Protein AF-A0A6L6XGB1-F1 (afdb_monomer_lite)

Structure (mmCIF, N/CA/C/O backbone):
data_AF-A0A6L6XGB1-F1
#
_entry.id   AF-A0A6L6XGB1-F1
#
loop_
_atom_site.group_PDB
_atom_site.id
_atom_site.type_symbol
_atom_site.label_atom_id
_atom_site.label_alt_id
_atom_site.label_comp_id
_atom_site.label_asym_id
_atom_site.label_entity_id
_atom_site.label_seq_id
_atom_site.pdbx_PDB_ins_code
_atom_site.Cartn_x
_atom_site.Cartn_y
_atom_site.Cartn_z
_atom_site.occupancy
_atom_site.B_iso_or_equiv
_atom_site.auth_seq_id
_atom_site.auth_comp_id
_atom_site.auth_asym_id
_atom_site.auth_atom_id
_atom_site.pdbx_PDB_model_num
ATOM 1 N N . MET A 1 1 ? 19.800 24.074 13.410 1.00 48.47 1 MET A N 1
ATOM 2 C CA . MET A 1 1 ? 19.199 23.221 12.354 1.00 48.47 1 MET A CA 1
ATOM 3 C C . MET A 1 1 ? 19.522 21.728 12.523 1.00 48.47 1 MET A C 1
ATOM 5 O O . MET A 1 1 ? 18.591 20.941 12.617 1.00 48.47 1 MET A O 1
ATOM 9 N N . TYR A 1 2 ? 20.796 21.329 12.664 1.00 47.84 2 TYR A N 1
ATOM 10 C CA . TYR A 1 2 ? 21.212 19.918 12.836 1.00 47.84 2 TYR A CA 1
ATOM 11 C C . TYR A 1 2 ? 20.627 19.215 14.084 1.00 47.84 2 TYR A C 1
ATOM 13 O O . TYR A 1 2 ? 20.115 18.103 13.981 1.00 47.84 2 TYR A O 1
ATOM 21 N N . LYS A 1 3 ? 20.609 19.881 15.252 1.00 41.59 3 LYS A N 1
ATOM 22 C CA . LYS A 1 3 ? 19.998 19.335 16.485 1.00 41.59 3 LYS A CA 1
ATOM 23 C C . LYS A 1 3 ? 18.493 19.043 16.336 1.00 41.59 3 LYS A C 1
ATOM 25 O O . LYS A 1 3 ? 18.050 17.975 16.731 1.00 41.59 3 LYS A O 1
ATOM 30 N N . MET A 1 4 ? 17.737 19.931 15.681 1.00 44.53 4 MET A N 1
ATOM 31 C CA . MET A 1 4 ? 16.287 19.758 15.480 1.00 44.53 4 MET A CA 1
ATOM 32 C C . MET A 1 4 ? 15.942 18.618 14.508 1.00 44.53 4 MET A C 1
ATOM 34 O O . MET A 1 4 ? 14.934 17.937 14.680 1.00 44.53 4 MET A O 1
ATOM 38 N N . LEU A 1 5 ? 16.777 18.389 13.487 1.00 52.12 5 LEU A N 1
ATOM 39 C CA . LEU A 1 5 ? 16.622 17.261 12.559 1.00 52.12 5 LEU A CA 1
ATOM 40 C C . LEU A 1 5 ? 16.889 15.920 13.253 1.00 52.12 5 LEU A C 1
ATOM 42 O O . LEU A 1 5 ? 16.154 14.960 13.026 1.00 52.12 5 LEU A O 1
ATOM 46 N N . LYS A 1 6 ? 17.887 15.870 14.144 1.00 53.06 6 LYS A N 1
ATOM 47 C CA . LYS A 1 6 ? 18.247 14.667 14.911 1.00 53.06 6 LYS A CA 1
ATOM 48 C C . LYS A 1 6 ? 17.143 14.217 15.876 1.00 53.06 6 LYS A C 1
ATOM 50 O O . LYS A 1 6 ? 16.996 13.024 16.108 1.00 53.06 6 LYS A O 1
ATOM 55 N N . GLU A 1 7 ? 16.358 15.152 16.408 1.00 59.81 7 GLU A N 1
ATOM 56 C CA . GLU A 1 7 ? 15.223 14.845 17.292 1.00 59.81 7 GLU A CA 1
ATOM 57 C C . GLU A 1 7 ? 13.979 14.359 16.532 1.00 59.81 7 GLU A C 1
ATOM 59 O O . GLU A 1 7 ? 13.182 13.598 17.079 1.00 59.81 7 GLU A O 1
ATOM 64 N N . ARG A 1 8 ? 13.808 14.759 15.263 1.00 69.06 8 ARG A N 1
ATOM 65 C CA . ARG A 1 8 ? 12.643 14.375 14.443 1.00 69.06 8 ARG A CA 1
ATOM 66 C C . ARG A 1 8 ? 12.870 13.155 13.550 1.00 69.06 8 ARG A C 1
ATOM 68 O O . ARG A 1 8 ? 11.887 12.516 13.173 1.00 69.06 8 ARG A O 1
ATOM 75 N N . ILE A 1 9 ? 14.117 12.850 13.188 1.00 77.25 9 ILE A N 1
ATOM 76 C CA . ILE A 1 9 ? 14.467 11.768 12.258 1.00 77.25 9 ILE A CA 1
ATOM 77 C C . ILE A 1 9 ? 15.155 10.636 13.012 1.00 77.25 9 ILE A C 1
ATOM 79 O O . ILE A 1 9 ? 16.209 10.814 13.622 1.00 77.25 9 ILE A O 1
ATOM 83 N N . ASN A 1 10 ? 14.596 9.432 12.906 1.00 85.88 10 ASN A N 1
ATOM 84 C CA . ASN A 1 10 ? 15.234 8.247 13.454 1.00 85.88 10 ASN A CA 1
ATOM 85 C C . ASN A 1 10 ? 16.335 7.761 12.498 1.00 85.88 10 ASN A C 1
ATOM 87 O O . ASN A 1 10 ? 16.045 7.193 11.441 1.00 85.88 10 ASN A O 1
ATOM 91 N N . ILE A 1 11 ? 17.596 7.970 12.893 1.00 87.06 11 ILE A N 1
ATOM 92 C CA . ILE A 1 11 ? 18.791 7.631 12.101 1.00 87.06 11 ILE A CA 1
ATOM 93 C C . ILE A 1 11 ? 18.857 6.133 11.779 1.00 87.06 11 ILE A C 1
ATOM 95 O O . ILE A 1 11 ? 19.194 5.770 10.658 1.00 87.06 11 ILE A O 1
ATOM 99 N N . LYS A 1 12 ? 18.485 5.248 12.715 1.00 89.38 12 LYS A N 1
ATOM 100 C CA . LYS A 1 12 ? 18.521 3.795 12.467 1.00 89.38 12 LYS A CA 1
ATOM 101 C C . LYS A 1 12 ? 17.587 3.408 11.320 1.00 89.38 12 LYS A C 1
ATOM 103 O O . LYS A 1 12 ? 17.942 2.603 10.467 1.00 89.38 12 LYS A O 1
ATOM 108 N N . ILE A 1 13 ? 16.407 4.021 11.282 1.00 90.81 13 ILE A N 1
ATOM 109 C CA . ILE A 1 13 ? 15.392 3.763 10.255 1.00 90.81 13 ILE A CA 1
ATOM 110 C C . ILE A 1 13 ? 15.748 4.440 8.938 1.00 90.81 13 ILE A C 1
ATOM 112 O O . ILE A 1 13 ? 15.475 3.880 7.881 1.00 90.81 13 ILE A O 1
ATOM 116 N N . LEU A 1 14 ? 16.398 5.603 8.989 1.00 91.19 14 LEU A N 1
ATOM 117 C CA . LEU A 1 14 ? 16.983 6.221 7.805 1.00 91.19 14 LEU A CA 1
ATOM 118 C C . LEU A 1 14 ? 17.988 5.261 7.151 1.00 91.19 14 LEU A C 1
ATOM 120 O O . LEU A 1 14 ? 17.832 4.947 5.975 1.00 91.19 14 LEU A O 1
ATOM 124 N N . CYS A 1 15 ? 18.944 4.730 7.921 1.00 91.12 15 CYS A N 1
ATOM 125 C CA . CYS A 1 15 ? 19.915 3.759 7.417 1.00 91.12 15 CYS A CA 1
ATOM 126 C C . CYS A 1 15 ? 19.230 2.509 6.854 1.00 91.12 15 CYS A C 1
ATOM 128 O O . CYS A 1 15 ? 19.563 2.084 5.754 1.00 91.12 15 CYS A O 1
ATOM 130 N N . LEU A 1 16 ? 18.237 1.954 7.558 1.00 92.12 16 LEU A N 1
ATOM 131 C CA . LEU A 1 16 ? 17.491 0.785 7.082 1.00 92.12 16 LEU A CA 1
ATOM 132 C C . LEU A 1 16 ? 16.761 1.058 5.757 1.00 92.12 16 LEU A C 1
ATOM 134 O O . LEU A 1 16 ? 16.798 0.229 4.855 1.00 92.12 16 LEU A O 1
ATOM 138 N N . SER A 1 17 ? 16.135 2.229 5.623 1.00 91.31 17 SER A N 1
ATOM 139 C CA . SER A 1 17 ? 15.420 2.627 4.402 1.00 91.31 17 SER A CA 1
ATOM 140 C C . SER A 1 17 ? 16.385 2.818 3.228 1.00 91.31 17 SER A C 1
ATOM 142 O O . SER A 1 17 ? 16.075 2.423 2.108 1.00 91.31 17 SER A O 1
ATOM 144 N N . ILE A 1 18 ? 17.580 3.362 3.487 1.00 90.69 18 ILE A N 1
ATOM 145 C CA . ILE A 1 18 ? 18.648 3.477 2.485 1.00 90.69 18 ILE A CA 1
ATOM 146 C C . ILE A 1 18 ? 19.144 2.091 2.072 1.00 90.69 18 ILE A C 1
ATOM 148 O O . ILE A 1 18 ? 19.277 1.840 0.882 1.00 90.69 18 ILE A O 1
ATOM 152 N N . VAL A 1 19 ? 19.372 1.175 3.017 1.00 92.00 19 VAL A N 1
ATOM 153 C CA . VAL A 1 19 ? 19.765 -0.211 2.705 1.00 92.00 19 VAL A CA 1
ATOM 154 C C . VAL A 1 19 ? 18.701 -0.899 1.854 1.00 92.00 19 VAL A C 1
ATOM 156 O O . VAL A 1 19 ? 19.038 -1.502 0.840 1.00 92.00 19 VAL A O 1
ATOM 159 N N . PHE A 1 20 ? 17.421 -0.749 2.199 1.00 90.81 20 PHE A N 1
ATOM 160 C CA . PHE A 1 20 ? 16.322 -1.274 1.389 1.00 90.81 20 PHE A CA 1
ATOM 161 C C . PHE A 1 20 ? 16.322 -0.682 -0.029 1.00 90.81 20 PHE A C 1
ATOM 163 O O . PHE A 1 20 ? 16.200 -1.410 -1.014 1.00 90.81 20 PHE A O 1
ATOM 170 N N . ALA A 1 21 ? 16.555 0.627 -0.160 1.00 90.69 21 ALA A N 1
ATOM 171 C CA . ALA A 1 21 ? 16.702 1.257 -1.465 1.00 90.69 21 ALA A CA 1
ATOM 172 C C . ALA A 1 21 ? 17.938 0.755 -2.230 1.00 90.69 21 ALA A C 1
ATOM 174 O O . ALA A 1 21 ? 17.863 0.557 -3.439 1.00 90.69 21 ALA A O 1
ATOM 175 N N . MET A 1 22 ? 19.059 0.495 -1.553 1.00 89.81 22 MET A N 1
ATOM 176 C CA . MET A 1 22 ? 20.256 -0.076 -2.176 1.00 89.81 22 MET A CA 1
ATOM 177 C C . MET A 1 22 ? 20.001 -1.484 -2.712 1.00 89.81 22 MET A C 1
ATOM 179 O O . MET A 1 22 ? 20.402 -1.773 -3.833 1.00 89.81 22 MET A O 1
ATOM 183 N N . ILE A 1 23 ? 19.274 -2.327 -1.970 1.00 90.56 23 ILE A N 1
ATOM 184 C CA . ILE A 1 23 ? 18.880 -3.667 -2.436 1.00 90.56 23 ILE A CA 1
ATOM 185 C C . ILE A 1 23 ? 18.120 -3.570 -3.761 1.00 90.56 23 ILE A C 1
ATOM 187 O O . ILE A 1 23 ? 18.421 -4.314 -4.694 1.00 90.56 23 ILE A O 1
ATOM 191 N N . SER A 1 24 ? 17.217 -2.592 -3.886 1.00 90.25 24 SER A N 1
ATOM 192 C CA . SER A 1 24 ? 16.465 -2.425 -5.129 1.00 90.25 24 SER A CA 1
ATOM 193 C C . SER A 1 24 ? 17.348 -2.126 -6.349 1.00 90.25 24 SER A C 1
ATOM 195 O O . SER A 1 24 ? 16.979 -2.476 -7.456 1.00 90.25 24 SER A O 1
ATOM 197 N N . PHE A 1 25 ? 18.546 -1.538 -6.207 1.00 88.06 25 PHE A N 1
ATOM 198 C CA . PHE A 1 25 ? 19.456 -1.380 -7.360 1.00 88.06 25 PHE A CA 1
ATOM 199 C C . PHE A 1 25 ? 19.893 -2.717 -7.966 1.00 88.06 25 PHE A C 1
ATOM 201 O O . PHE A 1 25 ? 20.150 -2.782 -9.166 1.00 88.06 25 PHE A O 1
ATOM 208 N N . PHE A 1 26 ? 19.986 -3.768 -7.152 1.00 88.12 26 PHE A N 1
ATOM 209 C CA . PHE A 1 26 ? 20.366 -5.097 -7.620 1.00 88.12 26 PHE A CA 1
ATOM 210 C C . PHE A 1 26 ? 19.174 -5.838 -8.224 1.00 88.12 26 PHE A C 1
ATOM 212 O O . PHE A 1 26 ? 19.337 -6.555 -9.209 1.00 88.12 26 PHE A O 1
ATOM 219 N N . THR A 1 27 ? 17.977 -5.648 -7.664 1.00 90.69 27 THR A N 1
ATOM 220 C CA . THR A 1 27 ? 16.773 -6.350 -8.122 1.00 90.69 27 THR A CA 1
ATOM 221 C C . THR A 1 27 ? 16.079 -5.682 -9.302 1.00 90.69 27 THR A C 1
ATOM 223 O O . THR A 1 27 ? 15.327 -6.346 -10.003 1.00 90.69 27 THR A O 1
ATOM 226 N N . ASP A 1 28 ? 16.325 -4.398 -9.559 1.00 89.06 28 ASP A N 1
ATOM 227 C CA . ASP A 1 28 ? 15.674 -3.660 -10.647 1.00 89.06 28 ASP A CA 1
ATOM 228 C C . ASP A 1 28 ? 15.931 -4.283 -12.028 1.00 89.06 28 ASP A C 1
ATOM 230 O O . ASP A 1 28 ? 15.037 -4.297 -12.870 1.00 89.06 28 ASP A O 1
ATOM 234 N N . ASN A 1 29 ? 17.106 -4.884 -12.246 1.00 86.12 29 ASN A N 1
ATOM 235 C CA . ASN A 1 29 ? 17.425 -5.576 -13.502 1.00 86.12 29 ASN A CA 1
ATOM 236 C C . ASN A 1 29 ? 16.561 -6.827 -13.754 1.00 86.12 29 ASN A C 1
ATOM 238 O O . ASN A 1 29 ? 16.579 -7.352 -14.860 1.00 86.12 29 ASN A O 1
ATOM 242 N N . ILE A 1 30 ? 15.831 -7.322 -12.746 1.00 87.94 30 ILE A N 1
ATOM 243 C CA . ILE A 1 30 ? 14.920 -8.469 -12.887 1.00 87.94 30 ILE A CA 1
ATOM 244 C C . ILE A 1 30 ? 13.635 -8.054 -13.615 1.00 87.94 30 ILE A C 1
ATOM 246 O O . ILE A 1 30 ? 13.030 -8.870 -14.302 1.00 87.94 30 ILE A O 1
ATOM 250 N N . ILE A 1 31 ? 13.204 -6.800 -13.446 1.00 87.81 31 ILE A N 1
ATOM 251 C CA . ILE A 1 31 ? 11.913 -6.309 -13.948 1.00 87.81 31 ILE A CA 1
ATOM 252 C C . ILE A 1 31 ? 12.058 -5.272 -15.049 1.00 87.81 31 ILE A C 1
ATOM 254 O O . ILE A 1 31 ? 11.189 -5.187 -15.917 1.00 87.81 31 ILE A O 1
ATOM 258 N N . PHE A 1 32 ? 13.097 -4.442 -14.996 1.00 90.12 32 PHE A N 1
ATOM 259 C CA . PHE A 1 32 ? 13.202 -3.312 -15.897 1.00 90.12 32 PHE A CA 1
ATOM 260 C C . PHE A 1 32 ? 14.171 -3.576 -17.052 1.00 90.12 32 PHE A C 1
ATOM 262 O O . PHE A 1 32 ? 15.388 -3.470 -16.907 1.00 90.12 32 PHE A O 1
ATOM 269 N N . ASP A 1 33 ? 13.619 -3.810 -18.241 1.00 78.88 33 ASP A N 1
ATOM 270 C CA . ASP A 1 33 ? 14.390 -4.220 -19.424 1.00 78.88 33 ASP A CA 1
ATOM 271 C C . ASP A 1 33 ? 15.208 -3.081 -20.057 1.00 78.88 33 ASP A C 1
ATOM 273 O O . ASP A 1 33 ? 16.193 -3.310 -20.758 1.00 78.88 33 ASP A O 1
ATOM 277 N N . LYS A 1 34 ? 14.798 -1.821 -19.850 1.00 77.69 34 LYS A N 1
ATOM 278 C CA . LYS A 1 34 ? 15.340 -0.651 -20.577 1.00 77.69 34 LYS A CA 1
ATOM 279 C C . LYS A 1 34 ? 16.164 0.310 -19.720 1.00 77.69 34 LYS A C 1
ATOM 281 O O . LYS A 1 34 ? 16.388 1.449 -20.139 1.00 77.69 34 LYS A O 1
ATOM 286 N N . ILE A 1 35 ? 16.668 -0.140 -18.564 1.00 74.12 35 ILE A N 1
ATOM 287 C CA . ILE A 1 35 ? 17.474 0.693 -17.646 1.00 74.12 35 ILE A CA 1
ATOM 288 C C . ILE A 1 35 ? 18.640 1.371 -18.377 1.00 74.12 35 ILE A C 1
ATOM 290 O O . ILE A 1 35 ? 18.862 2.570 -18.215 1.00 74.12 35 ILE A O 1
ATOM 294 N N . GLN A 1 36 ? 19.383 0.616 -19.195 1.00 71.25 36 GLN A N 1
ATOM 295 C CA . GLN A 1 36 ? 20.590 1.125 -19.856 1.00 71.25 36 GLN A CA 1
ATOM 296 C C . GLN A 1 36 ? 20.278 2.222 -20.882 1.00 71.25 36 GLN A C 1
ATOM 298 O O . GLN A 1 36 ? 21.012 3.203 -20.974 1.00 71.25 36 GLN A O 1
ATOM 303 N N . ILE A 1 37 ? 19.162 2.088 -21.604 1.00 70.75 37 ILE A N 1
ATOM 304 C CA . ILE A 1 37 ? 18.734 3.039 -22.637 1.00 70.75 37 ILE A CA 1
ATOM 305 C C . ILE A 1 37 ? 18.197 4.324 -21.992 1.00 70.75 37 ILE A C 1
ATOM 307 O O . ILE A 1 37 ? 18.468 5.423 -22.468 1.00 70.75 37 ILE A O 1
ATOM 311 N N . GLN A 1 38 ? 17.461 4.207 -20.883 1.00 83.56 38 GLN A N 1
ATOM 312 C CA . GLN A 1 38 ? 16.802 5.333 -20.211 1.00 83.56 38 GLN A CA 1
ATOM 313 C C . GLN A 1 38 ? 17.487 5.740 -18.897 1.00 83.56 38 GLN A C 1
ATOM 315 O O . GLN A 1 38 ? 16.834 6.183 -17.949 1.00 83.56 38 GLN A O 1
ATOM 320 N N . ARG A 1 39 ? 18.819 5.627 -18.831 1.00 85.31 39 ARG A N 1
ATOM 321 C CA . ARG A 1 39 ? 19.599 5.765 -17.589 1.00 85.31 39 ARG A CA 1
ATOM 322 C C . ARG A 1 39 ? 19.289 7.031 -16.779 1.00 85.31 39 ARG A C 1
ATOM 324 O O . ARG A 1 39 ? 19.156 6.954 -15.562 1.00 85.31 39 ARG A O 1
ATOM 331 N N . GLN A 1 40 ? 19.148 8.189 -17.428 1.00 87.25 40 GLN A N 1
ATOM 332 C CA . GLN A 1 40 ? 18.855 9.452 -16.735 1.00 87.25 40 GLN A CA 1
ATOM 333 C C . GLN A 1 40 ? 17.461 9.459 -16.090 1.00 87.25 40 GLN A C 1
ATOM 335 O O . GLN A 1 40 ? 17.283 9.937 -14.965 1.00 87.25 40 GLN A O 1
ATOM 340 N N . HIS A 1 41 ? 16.470 8.912 -16.797 1.00 88.44 41 HIS A N 1
ATOM 341 C CA . HIS A 1 41 ? 15.104 8.809 -16.299 1.00 88.44 41 HIS A CA 1
ATOM 342 C C . HIS A 1 41 ? 15.030 7.833 -15.121 1.00 88.44 41 HIS A C 1
ATOM 344 O O . HIS A 1 41 ? 14.486 8.175 -14.070 1.00 88.44 41 HIS A O 1
ATOM 350 N N . TYR A 1 42 ? 15.691 6.679 -15.255 1.00 90.69 42 TYR A N 1
ATOM 351 C CA . TYR A 1 42 ? 15.852 5.707 -14.179 1.00 90.69 42 TYR A CA 1
ATOM 352 C C . TYR A 1 42 ? 16.444 6.336 -12.913 1.00 90.69 42 TYR A C 1
ATOM 354 O O . TYR A 1 42 ? 15.848 6.230 -11.845 1.00 90.69 42 TYR A O 1
ATOM 362 N N . LEU A 1 43 ? 17.578 7.039 -13.020 1.00 91.25 43 LEU A N 1
ATOM 363 C CA . LEU A 1 43 ? 18.237 7.659 -11.863 1.00 91.25 43 LEU A CA 1
ATOM 364 C C . LEU A 1 43 ? 17.348 8.700 -11.170 1.00 91.25 43 LEU A C 1
ATOM 366 O O . LEU A 1 43 ? 17.353 8.796 -9.943 1.00 91.25 43 LEU A O 1
ATOM 370 N N . THR 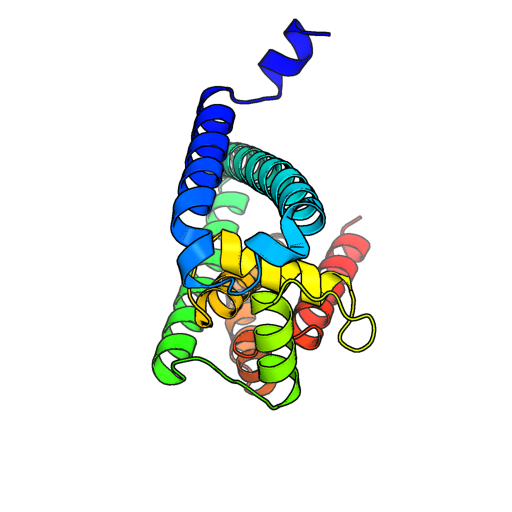A 1 44 ? 16.551 9.439 -11.944 1.00 92.06 44 THR A N 1
ATOM 371 C CA . THR A 1 44 ? 15.595 10.419 -11.410 1.00 92.06 44 THR A CA 1
ATOM 372 C C . THR A 1 44 ? 14.486 9.727 -10.616 1.00 92.06 44 THR A C 1
ATOM 374 O O . THR A 1 44 ? 14.231 10.083 -9.464 1.00 92.06 44 THR A O 1
ATOM 377 N N . LEU A 1 45 ? 13.857 8.699 -11.195 1.00 92.00 45 LEU A N 1
ATOM 378 C CA . LEU A 1 45 ? 12.835 7.898 -10.515 1.00 92.00 45 LEU A CA 1
ATOM 379 C C . LEU A 1 45 ? 13.404 7.200 -9.278 1.00 92.00 45 LEU A C 1
ATOM 381 O O . LEU A 1 45 ? 12.758 7.166 -8.233 1.00 92.00 45 LEU A O 1
ATOM 385 N N . LYS A 1 46 ? 14.645 6.723 -9.355 1.00 92.88 46 LYS A N 1
ATOM 386 C CA . LYS A 1 46 ? 15.336 6.080 -8.241 1.00 92.88 46 LYS A CA 1
ATOM 387 C C . LYS A 1 46 ? 15.584 7.041 -7.083 1.00 92.88 46 LYS A C 1
ATOM 389 O O . LYS A 1 46 ? 15.374 6.671 -5.931 1.00 92.88 46 LYS A O 1
ATOM 394 N N . LEU A 1 47 ? 15.984 8.280 -7.369 1.00 94.00 47 LEU A N 1
ATOM 395 C CA . LEU A 1 47 ? 16.143 9.311 -6.343 1.00 94.00 47 LEU A CA 1
ATOM 396 C C . LEU A 1 47 ? 14.810 9.593 -5.635 1.00 94.00 47 LEU A C 1
ATOM 398 O O . LEU A 1 47 ? 14.763 9.640 -4.406 1.00 94.00 47 LEU A O 1
ATOM 402 N N . ILE A 1 48 ? 13.723 9.719 -6.401 1.00 94.75 48 ILE A N 1
ATOM 403 C CA . ILE A 1 48 ? 12.373 9.906 -5.849 1.00 94.75 48 ILE A CA 1
ATOM 404 C C . ILE A 1 48 ? 11.977 8.702 -4.987 1.00 94.75 48 ILE A C 1
ATOM 406 O O . ILE A 1 48 ? 11.481 8.881 -3.876 1.00 94.75 48 ILE A O 1
ATOM 410 N N .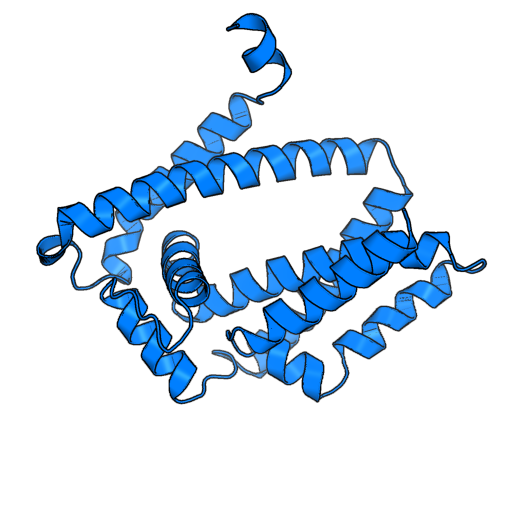 TYR A 1 49 ? 12.252 7.484 -5.453 1.00 94.69 49 TYR A N 1
ATOM 411 C CA . TYR A 1 49 ? 11.993 6.256 -4.710 1.00 94.69 49 TYR A CA 1
ATOM 412 C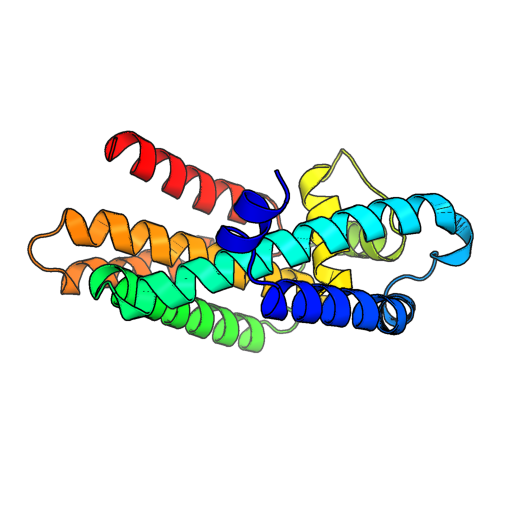 C . TYR A 1 49 ? 12.754 6.199 -3.375 1.00 94.69 49 TYR A C 1
ATOM 414 O O . TYR A 1 49 ? 12.164 5.862 -2.347 1.00 94.69 49 TYR A O 1
ATOM 422 N N . VAL A 1 50 ? 14.033 6.595 -3.347 1.00 94.88 50 VAL A N 1
ATOM 423 C CA . VAL A 1 50 ? 14.824 6.684 -2.104 1.00 94.88 50 VAL A CA 1
ATOM 424 C C . VAL A 1 50 ? 14.176 7.659 -1.117 1.00 94.88 50 VAL A C 1
ATOM 426 O O . VAL A 1 50 ? 14.031 7.343 0.064 1.00 94.88 50 VAL A O 1
ATOM 429 N N . ILE A 1 51 ? 13.748 8.833 -1.587 1.00 94.88 51 ILE A N 1
ATOM 430 C CA . ILE A 1 51 ? 13.054 9.814 -0.740 1.00 94.88 51 ILE A CA 1
ATOM 431 C C . ILE A 1 51 ? 11.749 9.212 -0.203 1.00 94.88 51 ILE A C 1
ATOM 433 O O . ILE A 1 51 ? 11.480 9.286 0.998 1.00 94.88 51 ILE A O 1
ATOM 437 N N . LEU A 1 52 ? 10.972 8.562 -1.071 1.00 94.94 52 LEU A N 1
ATOM 438 C CA . LEU A 1 52 ? 9.694 7.946 -0.730 1.00 94.94 52 LEU A CA 1
ATOM 439 C C . LEU A 1 52 ? 9.851 6.865 0.348 1.00 94.94 52 LEU A C 1
ATOM 441 O O . LEU A 1 52 ? 9.146 6.912 1.358 1.00 94.94 52 LEU A O 1
ATOM 445 N N . ILE A 1 53 ? 10.791 5.928 0.188 1.00 94.56 53 ILE A N 1
ATOM 446 C CA . ILE A 1 53 ? 10.975 4.844 1.161 1.00 94.56 53 ILE A CA 1
ATOM 447 C C . ILE A 1 53 ? 11.487 5.366 2.505 1.00 94.56 53 ILE A C 1
ATOM 449 O O . ILE A 1 53 ? 11.058 4.885 3.554 1.00 94.56 53 ILE A O 1
ATOM 453 N N . VAL A 1 54 ? 12.330 6.405 2.501 1.00 93.56 54 VAL A N 1
ATOM 454 C CA . VAL A 1 54 ? 12.755 7.083 3.731 1.00 93.56 54 VAL A CA 1
ATOM 455 C C . VAL A 1 54 ? 11.555 7.720 4.429 1.00 93.56 54 VAL A C 1
ATOM 457 O O . VAL A 1 54 ? 11.371 7.513 5.630 1.00 93.56 54 VAL A O 1
ATOM 460 N N . CYS A 1 55 ? 10.707 8.451 3.701 1.00 94.06 55 CYS A N 1
ATOM 461 C CA . CYS A 1 55 ? 9.486 9.035 4.257 1.00 94.06 55 CYS A CA 1
ATOM 462 C C . CYS A 1 55 ? 8.567 7.960 4.855 1.00 94.06 55 CYS A C 1
ATOM 464 O O . CYS A 1 55 ? 8.134 8.103 6.002 1.00 94.06 55 CYS A O 1
ATOM 466 N N . ILE A 1 56 ? 8.328 6.863 4.130 1.00 93.75 56 ILE A N 1
ATOM 467 C CA . ILE A 1 56 ? 7.520 5.728 4.599 1.00 93.75 56 ILE A CA 1
ATOM 468 C C . ILE A 1 56 ? 8.131 5.111 5.862 1.00 93.75 56 ILE A C 1
ATOM 470 O O . ILE A 1 56 ? 7.423 4.926 6.853 1.00 93.75 56 ILE A O 1
ATOM 474 N N . GLY A 1 57 ? 9.443 4.867 5.888 1.00 93.19 57 GLY A N 1
ATOM 475 C CA . GLY A 1 57 ? 10.136 4.330 7.059 1.00 93.19 57 GLY A CA 1
ATOM 476 C C . GLY A 1 57 ? 9.956 5.213 8.298 1.00 93.19 57 GLY A C 1
ATOM 477 O O . GLY A 1 57 ? 9.627 4.722 9.383 1.00 93.19 57 GLY A O 1
ATOM 478 N N . GLN A 1 58 ? 10.089 6.535 8.149 1.00 92.50 58 GLN A N 1
ATOM 479 C CA . GLN A 1 58 ? 9.863 7.473 9.256 1.00 92.50 58 GLN A CA 1
ATOM 480 C C . GLN A 1 58 ? 8.390 7.516 9.703 1.00 92.50 58 GLN A C 1
ATOM 482 O O . GLN A 1 58 ? 8.120 7.675 10.897 1.00 92.50 58 GLN A O 1
ATOM 487 N N . LEU A 1 59 ? 7.427 7.349 8.792 1.00 93.19 59 LEU A N 1
ATOM 488 C CA . LEU A 1 59 ? 6.008 7.237 9.150 1.00 93.19 59 LEU A CA 1
ATOM 489 C C . LEU A 1 59 ? 5.721 5.948 9.927 1.00 93.19 59 LEU A C 1
ATOM 491 O O . LEU A 1 59 ? 5.074 6.007 10.974 1.00 93.19 59 LEU A O 1
ATOM 495 N N . ILE A 1 60 ? 6.268 4.812 9.485 1.00 92.69 60 ILE A N 1
ATOM 496 C CA . ILE A 1 60 ? 6.158 3.525 10.189 1.00 92.69 60 ILE A CA 1
ATOM 497 C C . ILE A 1 60 ? 6.744 3.642 11.600 1.00 92.69 60 ILE A C 1
ATOM 499 O O . ILE A 1 60 ? 6.127 3.197 12.564 1.00 92.69 60 ILE A O 1
ATOM 503 N N . CYS A 1 61 ? 7.890 4.309 11.752 1.00 91.81 61 CYS A N 1
ATOM 504 C CA . CYS A 1 61 ? 8.489 4.592 13.056 1.00 91.81 61 CYS A CA 1
ATOM 505 C C . CYS A 1 61 ? 7.509 5.291 14.010 1.00 91.81 61 CYS A C 1
ATOM 507 O O . CYS A 1 61 ? 7.263 4.830 15.128 1.00 91.81 61 CYS A O 1
ATOM 509 N N . LYS A 1 62 ? 6.916 6.399 13.550 1.00 91.56 62 LYS A N 1
ATOM 510 C CA . LYS A 1 62 ? 5.934 7.168 14.326 1.00 91.56 62 LYS A CA 1
ATOM 511 C C . LYS A 1 62 ? 4.707 6.325 14.656 1.00 91.56 62 LYS A C 1
ATOM 513 O O . LYS A 1 62 ? 4.230 6.375 15.789 1.00 91.56 62 LYS A O 1
ATOM 518 N N . LEU A 1 63 ? 4.243 5.515 13.705 1.00 92.25 63 LEU A N 1
ATOM 519 C CA . LEU A 1 63 ? 3.132 4.593 13.912 1.00 92.25 63 LEU A CA 1
ATOM 520 C C . LEU A 1 63 ? 3.455 3.564 15.005 1.00 92.25 63 LEU A C 1
ATOM 522 O O . LEU A 1 63 ? 2.650 3.376 15.912 1.00 92.25 63 LEU A O 1
ATOM 526 N N . VAL A 1 64 ? 4.650 2.966 14.998 1.00 93.12 64 VAL A N 1
ATOM 527 C CA . VAL A 1 64 ? 5.096 2.023 16.040 1.00 93.12 64 VAL A CA 1
ATOM 528 C C . VAL A 1 64 ? 5.098 2.677 17.423 1.00 93.12 64 VAL A C 1
ATOM 530 O O . VAL A 1 64 ? 4.630 2.073 18.392 1.00 93.12 64 VAL A O 1
ATOM 533 N N . TYR A 1 65 ? 5.569 3.920 17.539 1.00 91.75 65 TYR A N 1
ATOM 534 C CA . TYR A 1 65 ? 5.489 4.657 18.803 1.00 91.75 65 TYR A CA 1
ATOM 535 C C . TYR A 1 65 ? 4.040 4.938 19.227 1.00 91.75 65 TYR A C 1
ATOM 537 O O . TYR A 1 65 ? 3.710 4.783 20.406 1.00 91.75 65 TYR A O 1
ATOM 545 N N . ALA A 1 66 ? 3.163 5.295 18.287 1.00 92.56 66 ALA A N 1
ATOM 546 C CA . ALA A 1 66 ? 1.749 5.539 18.561 1.00 92.56 66 ALA A CA 1
ATOM 547 C C . ALA A 1 66 ? 1.010 4.265 19.015 1.00 92.56 66 ALA A C 1
ATOM 549 O O . ALA A 1 66 ? 0.248 4.320 19.978 1.00 92.56 66 ALA A O 1
ATOM 550 N N . ILE A 1 67 ? 1.300 3.103 18.416 1.00 94.31 67 ILE A N 1
ATOM 551 C CA . ILE A 1 67 ? 0.748 1.793 18.816 1.00 94.31 67 ILE A CA 1
ATOM 552 C C . ILE A 1 67 ? 1.093 1.457 20.278 1.00 94.31 67 ILE A C 1
ATOM 554 O O . ILE A 1 67 ? 0.271 0.892 21.013 1.00 94.31 67 ILE A O 1
ATOM 558 N N . LYS A 1 68 ? 2.314 1.795 20.716 1.00 93.06 68 LYS A N 1
ATOM 559 C CA . LYS A 1 68 ? 2.759 1.555 22.097 1.00 93.06 68 LYS A CA 1
ATOM 560 C C . LYS A 1 68 ? 2.002 2.421 23.103 1.00 93.06 68 LYS A C 1
ATOM 562 O O . LYS A 1 68 ? 1.709 1.941 24.192 1.00 93.06 68 LYS A O 1
ATOM 567 N N . ARG A 1 69 ? 1.663 3.659 22.732 1.00 93.75 69 ARG A N 1
ATOM 568 C CA . ARG A 1 69 ? 1.040 4.647 23.631 1.00 93.75 69 ARG A CA 1
ATOM 569 C C . ARG A 1 69 ? -0.487 4.661 23.606 1.00 93.75 69 ARG A C 1
ATOM 571 O O . ARG A 1 69 ? -1.085 5.033 24.604 1.00 93.75 69 ARG A O 1
ATOM 578 N N . SER A 1 70 ? -1.113 4.280 22.494 1.00 94.12 70 SER A N 1
ATOM 579 C CA . SER A 1 70 ? -2.561 4.385 22.311 1.00 94.12 70 SER A CA 1
ATOM 580 C C . SER A 1 70 ? -3.196 3.037 21.973 1.00 94.12 70 SER A C 1
ATOM 582 O O . SER A 1 70 ? -2.866 2.397 20.970 1.00 94.12 70 SER A O 1
ATOM 584 N N . GLU A 1 71 ? -4.149 2.618 22.807 1.00 93.56 71 GLU A N 1
ATOM 585 C CA . GLU A 1 71 ? -4.953 1.415 22.579 1.00 93.56 71 GLU A CA 1
ATOM 586 C C . GLU A 1 71 ? -5.851 1.554 21.338 1.00 93.56 71 GLU A C 1
ATOM 588 O O . GLU A 1 71 ? -6.004 0.596 20.574 1.00 93.56 71 GLU A O 1
ATOM 593 N N . SER A 1 72 ? -6.399 2.748 21.081 1.00 92.62 72 SER A N 1
ATOM 594 C CA . SER A 1 72 ? -7.238 2.999 19.903 1.00 92.62 72 SER A CA 1
ATOM 595 C C . SER A 1 72 ? -6.432 2.874 18.610 1.00 92.62 72 SER A C 1
ATOM 597 O O . SER A 1 72 ? -6.868 2.190 17.684 1.00 92.62 72 SER A O 1
ATOM 599 N N . VAL A 1 73 ? -5.211 3.423 18.570 1.00 95.12 73 VAL A N 1
ATOM 600 C CA . VAL A 1 73 ? -4.292 3.251 17.429 1.00 95.12 73 VAL A CA 1
ATOM 601 C C . VAL A 1 73 ? -3.913 1.783 17.258 1.00 95.12 73 VAL A C 1
ATOM 603 O O . VAL A 1 73 ? -3.956 1.258 16.148 1.00 95.12 73 VAL A O 1
ATOM 606 N N . ARG A 1 74 ? -3.585 1.084 18.348 1.00 96.06 74 ARG A N 1
ATOM 607 C CA . ARG A 1 74 ? -3.260 -0.349 18.303 1.00 96.06 74 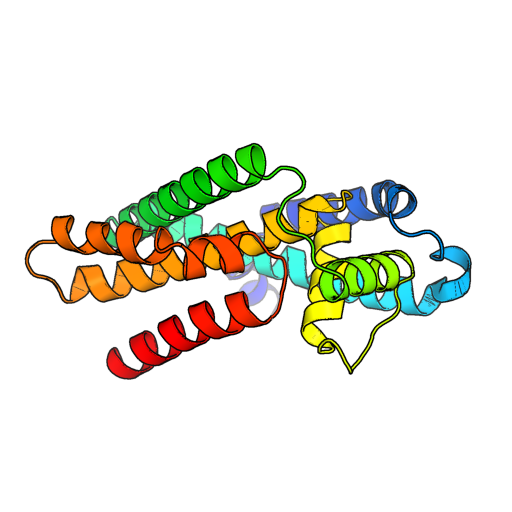ARG A CA 1
ATOM 608 C C . ARG A 1 74 ? -4.406 -1.180 17.733 1.00 96.06 74 ARG A C 1
ATOM 610 O O . ARG A 1 74 ? -4.167 -2.067 16.920 1.00 96.06 74 ARG A O 1
ATOM 617 N N . THR A 1 75 ? -5.634 -0.895 18.147 1.00 95.06 75 THR A N 1
ATOM 618 C CA . THR A 1 75 ? -6.830 -1.591 17.658 1.00 95.06 75 THR A CA 1
ATOM 619 C C . THR A 1 75 ? -7.072 -1.299 16.177 1.00 95.06 75 THR A C 1
ATOM 621 O O . THR A 1 75 ? -7.330 -2.226 15.414 1.00 95.06 75 THR A O 1
ATOM 624 N N . ALA A 1 76 ? -6.886 -0.051 15.745 1.00 96.25 76 ALA A N 1
ATOM 625 C CA . ALA A 1 76 ? -6.979 0.334 14.339 1.00 96.25 76 ALA A CA 1
ATOM 626 C C . ALA A 1 76 ? -5.918 -0.346 13.457 1.00 96.25 76 ALA A C 1
ATOM 628 O O . ALA A 1 76 ? -6.234 -0.827 12.372 1.00 96.25 76 ALA A O 1
ATOM 629 N N . VAL A 1 77 ? -4.674 -0.465 13.932 1.00 97.00 77 VAL A N 1
ATOM 630 C CA . VAL A 1 77 ? -3.617 -1.186 13.201 1.00 97.00 77 VAL A CA 1
ATOM 631 C C . VAL A 1 77 ? -3.895 -2.689 13.154 1.00 97.00 77 VAL A C 1
ATOM 633 O O . VAL A 1 77 ? -3.675 -3.314 12.120 1.00 97.00 77 VAL A O 1
ATOM 636 N N . LYS A 1 78 ? -4.440 -3.283 14.225 1.00 96.62 78 LYS A N 1
ATOM 637 C CA . LYS A 1 78 ? -4.918 -4.676 14.184 1.00 96.62 78 LYS A CA 1
ATOM 638 C C . LYS A 1 78 ? -6.023 -4.854 13.142 1.00 96.62 78 LYS A C 1
ATOM 640 O O . LYS A 1 78 ? -5.986 -5.819 12.389 1.00 96.62 78 LYS A O 1
ATOM 645 N N . PHE A 1 79 ? -6.972 -3.921 13.072 1.00 97.12 79 PHE A N 1
ATOM 646 C CA . PHE A 1 79 ? -8.027 -3.932 12.060 1.00 97.12 79 PHE A CA 1
ATOM 647 C C . PHE A 1 79 ? -7.467 -3.823 10.633 1.00 97.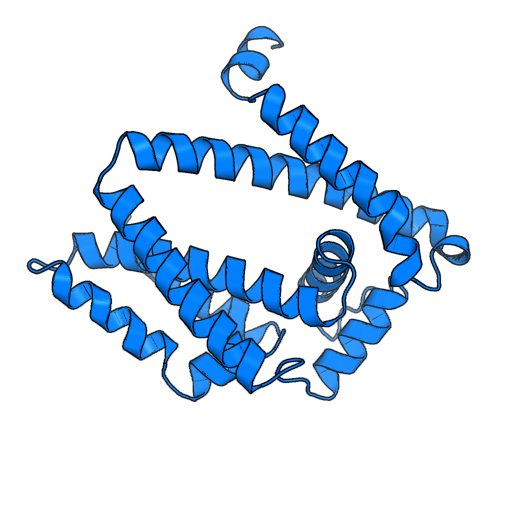12 79 PHE A C 1
ATOM 649 O O . PHE A 1 79 ? -7.858 -4.605 9.768 1.00 97.12 79 PHE A O 1
ATOM 656 N N . ALA A 1 80 ? -6.495 -2.931 10.403 1.00 97.75 80 ALA A N 1
ATOM 657 C CA . ALA A 1 80 ? -5.760 -2.861 9.138 1.00 97.75 80 ALA A CA 1
ATOM 658 C C . ALA A 1 80 ? -5.089 -4.202 8.802 1.00 97.75 80 ALA A C 1
ATOM 660 O O . ALA A 1 80 ? -5.204 -4.680 7.680 1.00 97.75 80 ALA A O 1
ATOM 661 N N . GLY A 1 81 ? -4.452 -4.848 9.784 1.00 98.00 81 GLY A N 1
ATOM 662 C CA . GLY A 1 81 ? -3.847 -6.172 9.622 1.00 98.00 81 GLY A CA 1
ATOM 663 C C . GLY A 1 81 ? -4.854 -7.263 9.242 1.00 98.00 81 GLY A C 1
ATOM 664 O O . GLY A 1 81 ? -4.553 -8.092 8.389 1.00 98.00 81 GLY A O 1
ATOM 665 N N . ILE A 1 82 ? -6.065 -7.235 9.809 1.00 97.56 82 ILE A N 1
ATOM 666 C CA . ILE A 1 82 ? -7.157 -8.143 9.420 1.00 97.56 82 ILE A CA 1
ATOM 667 C C . ILE A 1 82 ? -7.573 -7.885 7.966 1.00 97.56 82 ILE A C 1
ATOM 669 O O . ILE A 1 82 ? -7.661 -8.830 7.185 1.00 97.56 82 ILE A O 1
ATOM 673 N N . CYS A 1 83 ? -7.772 -6.620 7.580 1.00 97.62 83 CYS A N 1
ATOM 674 C CA . CYS A 1 83 ? -8.117 -6.252 6.201 1.00 97.62 83 CYS A CA 1
ATOM 675 C C . CYS A 1 83 ? -7.035 -6.702 5.209 1.00 97.62 83 CYS A C 1
ATOM 677 O O . CYS A 1 83 ? -7.352 -7.289 4.177 1.00 97.62 83 CYS A O 1
ATOM 679 N N . PHE A 1 84 ? -5.763 -6.475 5.548 1.00 98.12 84 PHE A N 1
ATOM 680 C CA . PHE A 1 84 ? -4.617 -6.942 4.772 1.00 98.12 84 PHE A CA 1
ATOM 681 C C . PHE A 1 84 ? -4.633 -8.466 4.619 1.00 98.12 84 PHE A C 1
ATOM 683 O O . PHE A 1 84 ? -4.541 -8.962 3.503 1.00 98.12 84 PHE A O 1
ATOM 690 N N . GLY A 1 85 ? -4.803 -9.208 5.718 1.00 98.00 85 GLY A N 1
ATOM 691 C CA . GLY A 1 85 ? -4.841 -10.671 5.694 1.00 98.00 85 GLY A CA 1
ATOM 692 C C . GLY A 1 85 ? -5.956 -11.216 4.801 1.00 98.00 85 GLY A C 1
ATOM 693 O O . GLY A 1 85 ? -5.700 -12.088 3.976 1.00 98.00 85 GLY A O 1
ATOM 694 N N . ILE A 1 86 ? -7.165 -10.656 4.906 1.00 97.19 86 ILE A N 1
ATOM 695 C CA . ILE A 1 86 ? -8.302 -11.019 4.046 1.00 97.19 86 ILE A CA 1
ATOM 696 C C . ILE A 1 86 ? -7.957 -10.779 2.572 1.00 97.19 86 ILE A C 1
ATOM 698 O O . ILE A 1 86 ? -8.078 -11.692 1.758 1.00 97.19 86 ILE A O 1
ATOM 702 N N . LEU A 1 87 ? -7.493 -9.575 2.224 1.00 96.62 87 LEU A N 1
ATOM 703 C CA . LEU A 1 87 ? -7.154 -9.237 0.839 1.00 96.62 87 LEU A CA 1
ATOM 704 C C . LEU A 1 87 ? -6.012 -10.096 0.291 1.00 96.62 87 LEU A C 1
ATOM 706 O O . LEU A 1 87 ? -6.062 -10.486 -0.870 1.00 96.62 87 LEU A O 1
ATOM 710 N N . MET A 1 88 ? -5.019 -10.442 1.113 1.00 97.38 88 MET A N 1
ATOM 711 C CA . MET A 1 88 ? -3.949 -11.356 0.713 1.00 97.38 88 MET A CA 1
ATOM 712 C C . MET A 1 88 ? -4.475 -12.764 0.432 1.00 97.38 88 MET A C 1
ATOM 714 O O . MET A 1 88 ? -4.086 -13.348 -0.575 1.00 97.38 88 MET A O 1
ATOM 718 N N . VAL A 1 89 ? -5.384 -13.300 1.258 1.00 96.94 89 VAL A N 1
ATOM 719 C CA . VAL A 1 89 ? -6.031 -14.599 0.985 1.00 96.94 89 VAL A CA 1
ATOM 720 C C . VAL A 1 89 ? -6.739 -14.564 -0.367 1.00 96.94 89 VAL A C 1
ATOM 722 O O . VAL A 1 89 ? -6.521 -15.447 -1.192 1.00 96.94 89 VAL A O 1
ATOM 725 N N . PHE A 1 90 ? -7.525 -13.522 -0.641 1.00 96.12 90 PHE A N 1
ATOM 726 C CA . PHE A 1 90 ? -8.185 -13.386 -1.939 1.00 96.12 90 PHE A CA 1
ATOM 727 C C . PHE A 1 90 ? -7.203 -13.177 -3.098 1.00 96.12 90 PHE A C 1
ATOM 729 O O . PHE A 1 90 ? -7.432 -13.719 -4.177 1.00 96.12 90 PHE A O 1
ATOM 736 N N . LEU A 1 91 ? -6.098 -12.454 -2.895 1.00 95.44 91 LEU A N 1
ATOM 737 C CA . LEU A 1 91 ? -5.044 -12.321 -3.903 1.00 95.44 91 LEU A CA 1
ATOM 738 C C . LEU A 1 91 ? -4.423 -13.683 -4.238 1.00 95.44 91 LEU A C 1
ATOM 740 O O . LEU A 1 91 ? -4.182 -13.959 -5.406 1.00 95.44 91 LEU A O 1
ATOM 744 N N . PHE A 1 92 ? -4.208 -14.549 -3.244 1.00 95.19 92 PHE A N 1
ATOM 745 C CA . PHE A 1 92 ? -3.737 -15.916 -3.482 1.00 95.19 92 PHE A CA 1
ATOM 746 C C . PHE A 1 92 ? -4.779 -16.775 -4.205 1.00 95.19 92 PHE A C 1
ATOM 748 O O . PHE A 1 92 ? -4.424 -17.505 -5.125 1.00 95.19 92 PHE A O 1
ATOM 755 N N . LEU A 1 93 ? -6.061 -16.663 -3.843 1.00 94.69 93 LEU A N 1
ATOM 756 C CA . LEU A 1 93 ? -7.147 -17.378 -4.531 1.00 94.69 93 LEU A CA 1
ATOM 757 C C . LEU A 1 93 ? -7.333 -16.919 -5.983 1.00 94.69 93 LEU A C 1
ATOM 759 O O . LEU A 1 93 ? -7.786 -17.691 -6.821 1.00 94.69 93 LEU A O 1
ATOM 763 N N . THR A 1 94 ? -6.988 -15.667 -6.272 1.00 92.50 94 THR A N 1
ATOM 764 C CA . THR A 1 94 ? -7.083 -15.064 -7.607 1.00 92.50 94 THR A CA 1
ATOM 765 C C . THR A 1 94 ? -5.720 -14.912 -8.276 1.00 92.50 94 THR A C 1
ATOM 767 O O . THR A 1 94 ? -5.605 -14.146 -9.227 1.00 92.50 94 THR A O 1
ATOM 770 N N . TYR A 1 95 ? -4.681 -15.604 -7.788 1.00 88.31 95 TYR A N 1
ATOM 771 C CA . TYR A 1 95 ? -3.298 -15.420 -8.235 1.00 88.31 95 TYR A CA 1
ATOM 772 C C . TYR A 1 95 ? -3.181 -15.507 -9.770 1.00 88.31 95 TYR A C 1
ATOM 774 O O . TYR A 1 95 ? -3.737 -16.436 -10.357 1.00 88.31 95 TYR A O 1
ATOM 782 N N . PRO A 1 96 ? -2.453 -14.590 -10.442 1.00 85.06 96 PRO A N 1
ATOM 783 C CA . PRO A 1 96 ? -1.577 -13.529 -9.915 1.00 85.06 96 PRO A CA 1
ATOM 784 C C . PRO A 1 96 ? -2.294 -12.213 -9.542 1.00 85.06 96 PRO A C 1
ATOM 786 O O . PRO A 1 96 ? -1.671 -11.152 -9.485 1.00 85.06 96 PRO A O 1
ATOM 789 N N . GLY A 1 97 ? -3.600 -12.255 -9.309 1.00 84.94 97 GLY A N 1
ATOM 790 C CA . GLY A 1 97 ? -4.477 -11.108 -9.105 1.00 84.94 97 GLY A CA 1
ATOM 791 C C . GLY A 1 97 ? -5.376 -10.873 -10.316 1.00 84.94 97 GLY A C 1
ATOM 792 O O . GLY A 1 97 ? -5.328 -11.600 -11.309 1.00 84.94 97 GLY A O 1
ATOM 793 N N . ILE A 1 98 ? -6.201 -9.830 -10.243 1.00 89.69 98 ILE A N 1
ATOM 794 C CA . ILE A 1 98 ? -7.120 -9.482 -11.329 1.00 89.69 98 ILE A CA 1
ATOM 795 C C . ILE A 1 98 ? -6.412 -8.528 -12.289 1.00 89.69 98 ILE A C 1
ATOM 797 O O . ILE A 1 98 ? -6.087 -7.389 -11.938 1.00 89.69 98 ILE A O 1
ATOM 801 N N . TRP A 1 99 ? -6.191 -8.993 -13.515 1.00 90.56 99 TRP A N 1
ATOM 802 C CA . TRP A 1 99 ? -5.506 -8.238 -14.555 1.00 90.56 99 TRP A CA 1
ATOM 803 C C . TRP A 1 99 ? -6.402 -8.072 -15.777 1.00 90.56 99 TRP A C 1
ATOM 805 O O . TRP A 1 99 ? -6.740 -9.040 -16.452 1.00 90.56 99 TRP A O 1
ATOM 815 N N . LEU A 1 100 ? -6.771 -6.825 -16.058 1.00 90.31 100 LEU A N 1
ATOM 816 C CA . LEU A 1 100 ? -7.413 -6.437 -17.309 1.00 90.31 100 LEU A CA 1
ATOM 817 C C . LEU A 1 100 ? -6.380 -5.873 -18.286 1.00 90.31 100 LEU A C 1
ATOM 819 O O . LEU A 1 100 ? -5.240 -5.597 -17.906 1.00 90.31 100 LEU A O 1
ATOM 823 N N . TRP A 1 101 ? -6.811 -5.671 -19.532 1.00 88.94 101 TRP A N 1
ATOM 824 C CA . TRP A 1 101 ? -5.986 -5.139 -20.616 1.00 88.94 101 TRP A CA 1
ATOM 825 C C . TRP A 1 101 ? -5.209 -3.881 -20.208 1.00 88.94 101 TRP A C 1
ATOM 827 O O . TRP A 1 101 ? -3.986 -3.855 -20.316 1.00 88.94 101 TRP A O 1
ATOM 837 N N . ASP A 1 102 ? -5.900 -2.891 -19.636 1.00 87.56 102 ASP A N 1
ATOM 838 C CA . ASP A 1 102 ? -5.279 -1.637 -19.201 1.00 87.56 102 ASP A CA 1
ATOM 839 C C . ASP A 1 102 ? -4.195 -1.865 -18.139 1.00 87.56 102 ASP A C 1
ATOM 841 O O . ASP A 1 102 ? -3.114 -1.294 -18.223 1.00 87.56 102 ASP A O 1
ATOM 845 N N . ASN A 1 103 ? -4.431 -2.743 -17.159 1.00 88.50 103 ASN A N 1
ATOM 846 C CA . ASN A 1 103 ? -3.461 -3.001 -16.089 1.00 88.50 103 ASN A CA 1
ATOM 847 C C . ASN A 1 103 ? -2.209 -3.702 -16.626 1.00 88.50 103 ASN A C 1
ATOM 849 O O . ASN A 1 103 ? -1.100 -3.428 -16.166 1.00 88.50 103 ASN A O 1
ATOM 853 N N . MET A 1 104 ? -2.388 -4.610 -17.590 1.00 90.94 104 MET A N 1
ATOM 854 C CA . MET A 1 104 ? -1.278 -5.288 -18.260 1.00 90.94 104 MET A CA 1
ATOM 855 C C . MET A 1 104 ? -0.466 -4.308 -19.106 1.00 90.94 104 MET A C 1
ATOM 857 O O . MET A 1 104 ? 0.765 -4.342 -19.078 1.00 90.94 104 MET A O 1
ATOM 861 N N . GLU A 1 105 ? -1.136 -3.394 -19.809 1.00 91.19 105 GLU A N 1
ATOM 862 C CA . GLU A 1 105 ? -0.468 -2.330 -20.555 1.00 91.19 105 GLU A CA 1
ATOM 863 C C . GLU 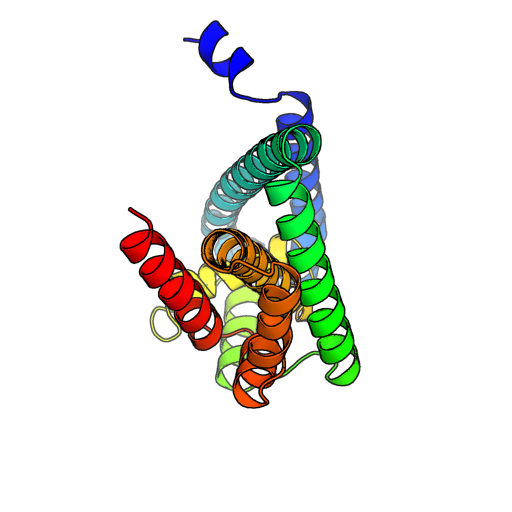A 1 105 ? 0.322 -1.410 -19.612 1.00 91.19 105 GLU A C 1
ATOM 865 O O . GLU A 1 105 ? 1.498 -1.139 -19.857 1.00 91.19 105 GLU A O 1
ATOM 870 N N . MET A 1 106 ? -0.274 -0.988 -18.495 1.00 91.50 106 MET A N 1
ATOM 871 C CA . MET A 1 106 ? 0.411 -0.188 -17.476 1.00 91.50 106 MET A CA 1
ATOM 872 C C . MET A 1 106 ? 1.632 -0.907 -16.905 1.00 91.50 106 MET A C 1
ATOM 874 O O . MET A 1 106 ? 2.691 -0.294 -16.758 1.00 91.50 106 MET A O 1
ATOM 878 N N . LEU A 1 107 ? 1.516 -2.205 -16.620 1.00 92.25 107 LEU A N 1
ATOM 879 C CA . LEU A 1 107 ? 2.629 -3.022 -16.148 1.00 92.25 107 LEU A CA 1
ATOM 880 C C . LEU A 1 107 ? 3.762 -3.088 -17.183 1.00 92.25 107 LEU A C 1
ATOM 882 O O . LEU A 1 107 ? 4.919 -2.868 -16.831 1.00 92.25 107 LEU A O 1
ATOM 886 N N . SER A 1 108 ? 3.432 -3.319 -18.455 1.00 91.44 108 SER A N 1
ATOM 887 C CA . SER A 1 108 ? 4.399 -3.338 -19.564 1.00 91.44 108 SER A CA 1
ATOM 888 C C . SER A 1 108 ? 5.070 -1.974 -19.785 1.00 91.44 108 SER A C 1
ATOM 890 O O . SER A 1 108 ? 6.277 -1.861 -20.026 1.00 91.44 108 SER A O 1
ATOM 892 N N . MET A 1 109 ? 4.310 -0.889 -19.649 1.00 91.12 109 MET A N 1
ATOM 893 C CA . MET A 1 109 ? 4.873 0.457 -19.674 1.00 91.12 109 MET A CA 1
ATOM 894 C C . MET A 1 109 ? 5.794 0.690 -18.471 1.00 91.12 109 MET A C 1
ATOM 896 O O . MET A 1 109 ? 6.854 1.292 -18.625 1.00 91.12 109 MET A O 1
ATOM 900 N N . ALA A 1 110 ? 5.445 0.183 -17.286 1.00 91.75 110 ALA A N 1
ATOM 901 C CA . ALA A 1 110 ? 6.242 0.358 -16.076 1.00 91.75 110 ALA A CA 1
ATOM 902 C C . ALA A 1 110 ? 7.564 -0.416 -16.152 1.00 91.75 110 ALA A C 1
ATOM 904 O O . ALA A 1 110 ? 8.599 0.154 -15.809 1.00 91.75 110 ALA A O 1
ATOM 905 N N . SER A 1 111 ? 7.564 -1.648 -16.678 1.00 90.81 111 SER A N 1
ATOM 906 C CA . SER A 1 111 ? 8.793 -2.432 -16.899 1.00 90.81 111 SER A CA 1
ATOM 907 C C . SER A 1 111 ? 9.748 -1.760 -17.893 1.00 90.81 111 SER A C 1
ATOM 909 O O . SER A 1 111 ? 10.965 -1.903 -17.814 1.00 90.81 111 SER A O 1
ATOM 911 N N . THR A 1 112 ? 9.220 -0.931 -18.792 1.00 89.75 112 THR A N 1
ATOM 912 C CA . THR A 1 112 ? 10.022 -0.119 -19.718 1.00 89.75 112 THR A CA 1
ATOM 913 C C . THR A 1 112 ? 10.236 1.324 -19.251 1.00 89.75 112 THR A C 1
ATOM 915 O O . THR A 1 112 ? 10.739 2.136 -20.027 1.00 89.75 112 THR A O 1
ATOM 918 N N . MET A 1 113 ? 9.875 1.640 -17.999 1.00 84.62 113 MET A N 1
ATOM 919 C CA . MET A 1 113 ? 9.943 2.971 -17.370 1.00 84.62 113 MET A CA 1
ATOM 920 C C . MET A 1 113 ? 9.226 4.077 -18.151 1.00 84.62 113 MET A C 1
ATOM 922 O O . MET A 1 113 ? 9.531 5.260 -18.017 1.00 84.62 113 MET A O 1
ATOM 926 N N . LYS A 1 114 ? 8.239 3.707 -18.966 1.00 85.50 114 LYS A N 1
ATOM 927 C CA . LYS A 1 114 ? 7.426 4.652 -19.716 1.00 85.50 114 LYS A CA 1
ATOM 928 C C . LYS A 1 114 ? 6.325 5.201 -18.814 1.00 85.50 114 LYS A C 1
ATOM 930 O O . LYS A 1 114 ? 5.484 4.457 -18.310 1.00 85.50 114 LYS A O 1
ATOM 935 N N . LEU A 1 115 ? 6.306 6.520 -18.653 1.00 84.06 115 LEU A N 1
ATOM 936 C CA . LEU A 1 115 ? 5.229 7.230 -17.969 1.00 84.06 115 LEU A CA 1
ATOM 937 C C . LEU A 1 115 ? 4.164 7.655 -18.988 1.00 84.06 115 LEU A C 1
ATOM 939 O O . LEU A 1 115 ? 4.484 8.286 -19.993 1.00 84.06 115 LEU A O 1
ATOM 943 N N . SER A 1 116 ? 2.901 7.295 -18.743 1.00 80.69 116 SER A N 1
ATOM 944 C CA . SER A 1 116 ? 1.770 7.616 -19.622 1.00 80.69 116 SER A CA 1
ATOM 945 C C . SER A 1 116 ? 0.735 8.464 -18.889 1.00 80.69 116 SER A C 1
ATOM 947 O O . SER A 1 116 ? 0.343 8.154 -17.764 1.00 80.69 116 SER A O 1
ATOM 949 N N . GLY A 1 117 ? 0.271 9.535 -19.539 1.00 78.81 117 GLY A N 1
ATOM 950 C CA . GLY A 1 117 ? -0.813 10.374 -19.023 1.00 78.81 117 GLY A CA 1
ATOM 951 C C . GLY A 1 117 ? -2.191 9.713 -19.130 1.00 78.81 117 GLY A C 1
ATOM 952 O O . GLY A 1 117 ? -3.048 9.971 -18.292 1.00 78.81 117 GLY A O 1
ATOM 953 N N . TRP A 1 118 ? -2.382 8.818 -20.105 1.00 80.50 118 TRP A N 1
ATOM 954 C CA . TRP A 1 118 ? -3.669 8.173 -20.402 1.00 80.50 118 TRP A CA 1
ATOM 955 C C . TRP A 1 118 ? -4.206 7.349 -19.221 1.00 80.50 118 TRP A C 1
ATOM 957 O O . TRP A 1 118 ? -5.352 7.490 -18.784 1.00 80.50 118 TRP A O 1
ATOM 967 N N . HIS A 1 119 ? -3.324 6.556 -18.616 1.00 76.38 119 HIS A N 1
ATOM 968 C CA . HIS A 1 119 ? -3.640 5.734 -17.447 1.00 76.38 119 HIS A CA 1
ATOM 969 C C . HIS A 1 119 ? -3.503 6.492 -16.115 1.00 76.38 119 HIS A C 1
ATOM 971 O O . HIS A 1 119 ? -3.808 5.965 -15.045 1.00 76.38 119 HIS A O 1
ATOM 977 N N . GLY A 1 120 ? -3.151 7.779 -16.179 1.00 84.00 120 GLY A N 1
ATOM 978 C CA . GLY A 1 120 ? -2.874 8.638 -15.035 1.00 84.00 120 GLY A CA 1
ATOM 979 C C . GLY A 1 120 ? -1.405 8.569 -14.626 1.00 84.00 120 GLY A C 1
ATOM 980 O O . GLY A 1 120 ? -0.909 7.533 -14.187 1.00 84.00 120 GLY A O 1
ATOM 981 N N . TYR A 1 121 ? -0.723 9.713 -14.700 1.00 88.25 121 TYR A N 1
ATOM 982 C CA . TYR A 1 121 ? 0.714 9.821 -14.431 1.00 88.25 121 TYR A CA 1
ATOM 983 C C . TYR A 1 121 ? 1.113 9.252 -13.058 1.00 88.25 121 TYR A C 1
ATOM 985 O O . TYR A 1 121 ? 2.055 8.471 -12.947 1.00 88.25 121 TYR A O 1
ATOM 993 N N . TYR A 1 122 ? 0.350 9.579 -12.010 1.00 88.25 122 TYR A N 1
ATOM 994 C CA . TYR A 1 122 ? 0.611 9.097 -10.649 1.00 88.25 122 TYR A CA 1
ATOM 995 C C . TYR A 1 122 ? 0.461 7.585 -10.502 1.00 88.25 122 TYR A C 1
ATOM 997 O O . TYR A 1 122 ? 1.204 6.975 -9.737 1.00 88.25 122 TYR A O 1
ATOM 1005 N N . MET A 1 123 ? -0.471 6.979 -11.240 1.00 90.25 123 MET A N 1
ATOM 1006 C CA . MET A 1 123 ? -0.669 5.534 -11.200 1.00 90.25 123 MET A CA 1
ATOM 1007 C C . MET A 1 123 ? 0.502 4.818 -11.875 1.00 90.25 123 MET A C 1
ATOM 1009 O O . MET A 1 123 ? 1.006 3.829 -11.351 1.00 90.25 123 MET A O 1
ATOM 1013 N N . GLN A 1 124 ? 1.010 5.366 -12.980 1.00 91.06 124 GLN A N 1
ATOM 1014 C CA . GLN A 1 124 ? 2.193 4.822 -13.638 1.00 91.06 124 GLN A CA 1
ATOM 1015 C C . GLN A 1 124 ? 3.448 4.938 -12.753 1.00 91.06 124 GLN A C 1
ATOM 1017 O O . GLN A 1 124 ? 4.210 3.979 -12.633 1.00 91.06 124 GLN A O 1
ATOM 1022 N N . CYS A 1 125 ? 3.626 6.067 -12.056 1.00 92.25 125 CYS A N 1
ATOM 1023 C CA . CYS A 1 125 ? 4.674 6.215 -11.040 1.00 92.25 125 CYS A CA 1
ATOM 1024 C C . CYS A 1 125 ? 4.512 5.203 -9.896 1.00 92.25 125 CYS A C 1
ATOM 1026 O O . CYS A 1 125 ? 5.497 4.611 -9.459 1.00 92.25 125 CYS A O 1
ATOM 1028 N N . PHE A 1 126 ? 3.280 4.977 -9.426 1.00 93.69 126 PHE A N 1
ATOM 1029 C CA . PHE A 1 126 ? 2.994 3.975 -8.402 1.00 93.69 126 PHE A CA 1
ATOM 1030 C C . PHE A 1 126 ? 3.426 2.572 -8.845 1.00 93.69 126 PHE A C 1
ATOM 1032 O O . PHE A 1 126 ? 4.108 1.899 -8.078 1.00 93.69 126 PHE A O 1
ATOM 1039 N N . PHE A 1 127 ? 3.109 2.157 -10.077 1.00 94.31 127 PHE A N 1
ATOM 1040 C CA . PHE A 1 127 ? 3.562 0.872 -10.621 1.00 94.31 127 PHE A CA 1
ATOM 1041 C C . PHE A 1 127 ? 5.089 0.759 -10.603 1.00 94.31 127 PHE A C 1
ATOM 1043 O O . PHE A 1 127 ? 5.621 -0.222 -10.091 1.00 94.31 127 PHE A O 1
ATOM 1050 N N . VAL A 1 128 ? 5.803 1.776 -11.096 1.00 94.38 128 VAL A N 1
ATOM 1051 C CA . VAL A 1 128 ? 7.274 1.765 -11.106 1.00 94.38 128 VAL A CA 1
ATOM 1052 C C . VAL A 1 128 ? 7.841 1.645 -9.688 1.00 94.38 128 VAL A C 1
ATOM 1054 O O . VAL A 1 128 ? 8.690 0.792 -9.439 1.00 94.38 128 VAL A O 1
ATOM 1057 N N . PHE A 1 129 ? 7.361 2.446 -8.734 1.00 94.88 129 PHE A N 1
ATOM 1058 C CA . PHE A 1 129 ? 7.864 2.397 -7.356 1.00 94.88 129 PHE A CA 1
ATOM 1059 C C . PHE A 1 129 ? 7.484 1.109 -6.624 1.00 94.88 129 PHE A C 1
ATOM 1061 O O . PHE A 1 129 ? 8.269 0.617 -5.815 1.00 94.88 129 PHE A O 1
ATOM 1068 N N . ALA A 1 130 ? 6.312 0.542 -6.913 1.00 95.25 130 ALA A N 1
ATOM 1069 C CA . ALA A 1 130 ? 5.915 -0.750 -6.374 1.00 95.25 130 ALA A CA 1
ATOM 1070 C C . ALA A 1 130 ? 6.821 -1.873 -6.898 1.00 95.25 130 ALA A C 1
ATOM 1072 O O . ALA A 1 130 ? 7.240 -2.716 -6.112 1.00 95.25 130 ALA A O 1
ATOM 1073 N N . LEU A 1 131 ? 7.196 -1.837 -8.180 1.00 94.94 131 LEU A N 1
ATOM 1074 C CA . LEU A 1 131 ? 8.131 -2.793 -8.780 1.00 94.94 131 LEU A CA 1
ATOM 1075 C C . LEU A 1 131 ? 9.572 -2.618 -8.270 1.00 94.94 131 LEU A C 1
ATOM 1077 O O . LEU A 1 131 ? 10.285 -3.604 -8.116 1.00 94.94 131 LEU A O 1
ATOM 1081 N N . MET A 1 132 ? 9.989 -1.392 -7.936 1.00 94.56 132 MET A N 1
ATOM 1082 C CA . MET A 1 132 ? 11.265 -1.151 -7.240 1.00 94.56 132 MET A CA 1
ATOM 1083 C C . MET A 1 132 ? 11.254 -1.692 -5.799 1.00 94.56 132 MET A C 1
ATOM 1085 O O . MET A 1 132 ? 12.292 -2.107 -5.285 1.00 94.56 132 MET A O 1
ATOM 1089 N N . ALA A 1 133 ? 10.101 -1.673 -5.122 1.00 94.06 133 ALA A N 1
ATOM 1090 C CA . ALA A 1 133 ? 9.960 -2.191 -3.759 1.00 94.06 133 ALA A CA 1
ATOM 1091 C C . ALA A 1 133 ? 9.814 -3.717 -3.713 1.00 94.06 133 ALA A C 1
ATOM 1093 O O . ALA A 1 133 ? 10.375 -4.368 -2.831 1.00 94.06 133 ALA A O 1
ATOM 1094 N N . ILE A 1 134 ? 9.045 -4.280 -4.644 1.00 94.12 134 ILE A N 1
ATOM 1095 C CA . ILE A 1 134 ? 8.776 -5.708 -4.784 1.00 94.12 134 ILE A CA 1
ATOM 1096 C C . ILE A 1 134 ? 8.957 -6.046 -6.271 1.00 94.12 134 ILE A C 1
ATOM 1098 O O . ILE A 1 134 ? 8.037 -5.804 -7.054 1.00 94.12 134 ILE A O 1
ATOM 1102 N N . PRO A 1 135 ? 10.110 -6.615 -6.673 1.00 92.12 135 PRO A N 1
ATOM 1103 C CA . PRO A 1 135 ? 10.486 -6.847 -8.069 1.00 92.12 135 PRO A CA 1
ATOM 1104 C C . PRO A 1 135 ? 9.769 -8.075 -8.655 1.00 92.12 135 PRO A C 1
ATOM 1106 O O . PRO A 1 135 ? 10.394 -8.985 -9.192 1.00 92.12 135 PRO A O 1
ATOM 1109 N N . PHE A 1 136 ? 8.436 -8.090 -8.559 1.00 91.12 136 PHE A N 1
ATOM 1110 C CA . PHE A 1 136 ? 7.530 -9.052 -9.188 1.00 91.12 136 PHE A CA 1
ATOM 1111 C C . PHE A 1 136 ? 6.270 -8.321 -9.678 1.00 91.12 136 PHE A C 1
ATOM 1113 O O . PHE A 1 136 ? 5.807 -7.422 -8.976 1.00 91.12 136 PHE A O 1
ATOM 1120 N N . PRO A 1 137 ? 5.645 -8.719 -10.806 1.00 91.06 137 PRO A N 1
ATOM 1121 C CA . PRO A 1 137 ? 4.402 -8.108 -11.297 1.00 91.06 137 PRO A CA 1
ATOM 1122 C C . PRO A 1 137 ? 3.304 -7.952 -10.236 1.00 91.06 137 PRO A C 1
ATOM 1124 O O . PRO A 1 137 ? 2.720 -6.884 -10.072 1.00 91.06 137 PRO A O 1
ATOM 1127 N N . VAL A 1 138 ? 3.092 -9.005 -9.441 1.00 93.44 138 VAL A N 1
ATOM 1128 C CA . VAL A 1 138 ? 2.101 -9.050 -8.348 1.00 93.44 138 VAL A CA 1
ATOM 1129 C C . VAL A 1 138 ? 2.451 -8.094 -7.198 1.00 93.44 138 VAL A C 1
ATOM 1131 O O . VAL A 1 138 ? 1.588 -7.730 -6.398 1.00 93.44 138 VAL A O 1
ATOM 1134 N N . GLY A 1 139 ? 3.702 -7.631 -7.121 1.00 93.75 139 GLY A N 1
ATOM 1135 C CA . GLY A 1 139 ? 4.165 -6.642 -6.151 1.00 93.75 139 GLY A CA 1
ATOM 1136 C C . GLY A 1 139 ? 3.349 -5.351 -6.179 1.00 93.75 139 GLY A C 1
ATOM 1137 O O . GLY A 1 139 ? 3.080 -4.778 -5.124 1.00 93.75 139 GLY A O 1
ATOM 1138 N N . VAL A 1 140 ? 2.848 -4.955 -7.355 1.00 94.75 140 VAL A N 1
ATOM 1139 C CA . VAL A 1 140 ? 1.955 -3.796 -7.503 1.00 94.75 140 VAL A CA 1
ATOM 1140 C C . VAL A 1 140 ? 0.656 -3.992 -6.714 1.00 94.75 140 VAL A C 1
ATOM 1142 O O . VAL A 1 140 ? 0.258 -3.113 -5.943 1.00 94.75 140 VAL A O 1
ATOM 1145 N N . ASN A 1 141 ? 0.021 -5.161 -6.836 1.00 95.00 141 ASN A N 1
ATOM 1146 C CA . ASN A 1 141 ? -1.206 -5.497 -6.111 1.00 95.00 141 ASN A CA 1
ATOM 1147 C C . ASN A 1 141 ? -0.944 -5.571 -4.601 1.00 95.00 141 ASN A C 1
ATOM 1149 O O . ASN A 1 141 ? -1.740 -5.054 -3.820 1.00 95.00 141 ASN A O 1
ATOM 1153 N N . ILE A 1 142 ? 0.191 -6.140 -4.180 1.00 96.00 142 ILE A N 1
ATOM 1154 C CA . ILE A 1 142 ? 0.574 -6.207 -2.759 1.00 96.00 142 ILE A CA 1
ATOM 1155 C C . ILE A 1 142 ? 0.730 -4.795 -2.179 1.00 96.00 142 ILE A C 1
ATOM 1157 O O . ILE A 1 142 ? 0.160 -4.493 -1.128 1.00 96.00 142 ILE A O 1
ATOM 1161 N N . CYS A 1 143 ? 1.444 -3.902 -2.870 1.00 95.75 143 CYS A N 1
ATOM 1162 C CA . CYS A 1 143 ? 1.590 -2.509 -2.447 1.00 95.75 143 CYS A CA 1
ATOM 1163 C C . CYS A 1 143 ? 0.236 -1.790 -2.361 1.00 95.75 143 CYS A C 1
ATOM 1165 O O . CYS A 1 143 ? -0.020 -1.081 -1.384 1.00 95.75 143 CYS A O 1
ATOM 1167 N N . GLN A 1 144 ? -0.655 -2.004 -3.334 1.00 94.75 144 GLN A N 1
ATOM 1168 C CA . GLN A 1 144 ? -2.008 -1.446 -3.303 1.00 94.75 144 GLN A CA 1
ATOM 1169 C C . GLN A 1 144 ? -2.795 -1.961 -2.090 1.00 94.75 144 GLN A C 1
ATOM 1171 O O . GLN A 1 144 ? -3.402 -1.167 -1.371 1.00 94.75 144 GLN A O 1
ATOM 1176 N N . ILE A 1 145 ? -2.748 -3.267 -1.818 1.00 95.94 145 ILE A N 1
ATOM 1177 C CA . ILE A 1 145 ? -3.430 -3.893 -0.679 1.00 95.94 145 ILE A CA 1
ATOM 1178 C C . ILE A 1 145 ? -2.920 -3.325 0.652 1.00 95.94 145 ILE A C 1
ATOM 1180 O O . ILE A 1 145 ? -3.732 -3.031 1.529 1.00 95.94 145 ILE A O 1
ATOM 1184 N N . ILE A 1 146 ? -1.609 -3.099 0.803 1.00 96.44 146 ILE A N 1
ATOM 1185 C CA . ILE A 1 146 ? -1.035 -2.457 2.001 1.00 96.44 146 ILE A CA 1
ATOM 1186 C C . ILE A 1 146 ? -1.632 -1.059 2.209 1.00 96.44 146 ILE A C 1
ATOM 1188 O O . ILE A 1 146 ? -2.010 -0.704 3.331 1.00 96.44 146 ILE A O 1
ATOM 1192 N N . ILE A 1 147 ? -1.742 -0.268 1.138 1.00 95.56 147 ILE A N 1
ATOM 1193 C CA . ILE A 1 147 ? -2.302 1.087 1.194 1.00 95.56 147 ILE A CA 1
ATOM 1194 C C . ILE A 1 147 ? -3.792 1.037 1.552 1.00 95.56 147 ILE A C 1
ATOM 1196 O O . ILE A 1 147 ? -4.205 1.705 2.500 1.00 95.56 147 ILE A O 1
ATOM 1200 N N . ILE A 1 148 ? -4.585 0.216 0.859 1.00 95.69 148 ILE A N 1
ATOM 1201 C CA . ILE A 1 148 ? -6.027 0.064 1.113 1.00 95.69 148 ILE A CA 1
ATOM 1202 C C . ILE A 1 148 ? -6.277 -0.399 2.551 1.00 95.69 148 ILE A C 1
ATOM 1204 O O . ILE A 1 148 ? -7.098 0.185 3.257 1.00 95.69 148 ILE A O 1
ATOM 1208 N N . ALA A 1 149 ? -5.533 -1.397 3.027 1.00 97.25 149 ALA A N 1
ATOM 1209 C CA . ALA A 1 149 ? -5.644 -1.884 4.397 1.00 97.25 149 ALA A CA 1
ATOM 1210 C C . ALA A 1 149 ? -5.297 -0.795 5.427 1.00 97.25 149 ALA A C 1
ATOM 1212 O O . ALA A 1 149 ? -5.983 -0.657 6.442 1.00 97.25 149 ALA A O 1
ATOM 1213 N N . SER A 1 150 ? -4.274 0.018 5.150 1.00 96.44 150 SER A N 1
ATOM 1214 C CA . SER A 1 150 ? -3.892 1.150 6.003 1.00 96.44 150 SER A CA 1
ATOM 1215 C C . SER A 1 150 ? -4.986 2.221 6.055 1.00 96.44 150 SER A C 1
ATOM 1217 O O . SER A 1 150 ? -5.318 2.711 7.138 1.00 96.44 150 SER A O 1
ATOM 1219 N N . VAL A 1 151 ? -5.597 2.538 4.907 1.00 96.25 151 VAL A N 1
ATOM 1220 C CA . VAL A 1 151 ? -6.745 3.453 4.811 1.00 96.25 151 VAL A CA 1
ATOM 1221 C C . VAL A 1 151 ? -7.937 2.909 5.599 1.00 96.25 151 VAL A C 1
ATOM 1223 O O . VAL A 1 151 ? -8.503 3.630 6.418 1.00 96.25 151 VAL A O 1
ATOM 1226 N N . MET A 1 152 ? -8.261 1.622 5.451 1.00 96.31 152 MET A N 1
ATOM 1227 C CA . MET A 1 152 ? -9.327 0.970 6.220 1.00 96.31 152 MET A CA 1
ATOM 1228 C C . MET A 1 152 ? -9.064 0.996 7.730 1.00 96.31 152 MET A C 1
ATOM 1230 O O . MET A 1 152 ? -9.989 1.226 8.508 1.00 96.31 152 MET A O 1
ATOM 1234 N N . GLY A 1 153 ? -7.810 0.838 8.161 1.00 96.62 153 GLY A N 1
ATOM 1235 C CA . GLY A 1 153 ? -7.414 1.033 9.558 1.00 96.62 153 GLY A CA 1
ATOM 1236 C C . GLY A 1 153 ? -7.716 2.439 10.071 1.00 96.62 153 GLY A C 1
ATOM 1237 O O . GLY A 1 153 ? -8.240 2.602 11.175 1.00 96.62 153 GLY A O 1
ATOM 1238 N N . ARG A 1 154 ? -7.428 3.466 9.265 1.00 95.81 154 ARG A N 1
ATOM 1239 C CA . ARG A 1 154 ? -7.720 4.859 9.622 1.00 95.81 154 ARG A CA 1
ATOM 1240 C C . ARG A 1 154 ? -9.222 5.148 9.646 1.00 95.81 154 ARG A C 1
ATOM 1242 O O . ARG A 1 154 ? -9.691 5.765 10.599 1.00 95.81 154 ARG A O 1
ATOM 1249 N N . ILE A 1 155 ? -9.978 4.650 8.671 1.00 95.38 155 ILE A N 1
ATOM 1250 C CA . ILE A 1 155 ? -11.446 4.738 8.655 1.00 95.38 155 ILE A CA 1
ATOM 1251 C C . ILE A 1 155 ? -12.026 4.090 9.917 1.00 95.38 155 ILE A C 1
ATOM 1253 O O . ILE A 1 155 ? -12.836 4.700 10.615 1.00 95.38 155 ILE A O 1
ATOM 1257 N N . PHE A 1 156 ? -11.558 2.889 10.266 1.00 95.81 156 PHE A N 1
ATOM 1258 C CA . PHE A 1 156 ? -11.967 2.209 11.491 1.00 95.81 156 PHE A CA 1
ATOM 1259 C C . PHE A 1 156 ? -11.659 3.042 12.737 1.00 95.81 156 PHE A C 1
ATOM 1261 O O . PHE A 1 156 ? -12.507 3.143 13.620 1.00 95.81 156 PHE A O 1
ATOM 1268 N N . TYR A 1 157 ? -10.478 3.665 12.812 1.00 95.25 157 TYR A N 1
ATOM 1269 C CA . TYR A 1 157 ? -10.117 4.536 13.932 1.00 95.25 157 TYR A CA 1
ATOM 1270 C C . TYR A 1 157 ? -11.158 5.645 14.144 1.00 95.25 157 TYR A C 1
ATOM 1272 O O . TYR A 1 157 ? -11.649 5.794 15.263 1.00 95.25 157 TYR A O 1
ATOM 1280 N N . ILE A 1 158 ? -11.544 6.351 13.076 1.00 94.69 158 ILE A N 1
ATOM 1281 C CA . ILE A 1 158 ? -12.535 7.440 13.116 1.00 94.69 158 ILE A CA 1
ATOM 1282 C C . ILE A 1 158 ? -13.911 6.898 13.525 1.00 94.69 158 ILE A C 1
ATOM 1284 O O . ILE A 1 158 ? -14.473 7.304 14.541 1.00 94.69 158 ILE A O 1
ATOM 1288 N N . VAL A 1 159 ? -14.419 5.904 12.793 1.00 93.38 159 VAL A N 1
ATOM 1289 C CA . VAL A 1 159 ? -15.764 5.344 13.001 1.00 93.38 159 VAL A CA 1
ATOM 1290 C C . VAL A 1 159 ? -15.908 4.703 14.387 1.00 93.38 159 VAL A C 1
ATOM 1292 O O . VAL A 1 159 ? -16.945 4.837 15.037 1.00 93.38 159 VAL A O 1
ATOM 1295 N N . SER A 1 160 ? -14.861 4.045 14.892 1.00 92.94 160 SER A N 1
ATOM 1296 C CA . SER A 1 160 ? -14.860 3.474 16.246 1.00 92.94 160 SER A CA 1
ATOM 1297 C C . SER A 1 160 ? -14.940 4.533 17.351 1.00 92.94 160 SER A C 1
ATOM 1299 O O . SER A 1 160 ? -15.351 4.208 18.466 1.00 92.94 160 SER A O 1
ATOM 1301 N N . GLY A 1 161 ? -14.568 5.783 17.053 1.00 90.75 161 GLY A N 1
ATOM 1302 C CA . GLY A 1 161 ? -14.756 6.930 17.938 1.00 90.75 161 GLY A CA 1
ATOM 1303 C C . GLY A 1 161 ? -16.207 7.414 17.994 1.00 90.75 161 GLY A C 1
ATOM 1304 O O . GLY A 1 161 ? -16.645 7.887 19.038 1.00 90.75 161 GLY A O 1
ATOM 1305 N N . TRP A 1 162 ? -16.969 7.249 16.910 1.00 90.88 162 TRP A N 1
ATOM 1306 C CA . TRP A 1 162 ? -18.367 7.692 16.821 1.00 90.88 162 TRP A CA 1
ATOM 1307 C C . TRP A 1 162 ? -19.364 6.673 17.387 1.00 90.88 162 TRP A C 1
ATOM 1309 O O . TRP A 1 162 ? -20.436 7.033 17.875 1.00 90.88 162 TRP A O 1
ATOM 1319 N N . ILE A 1 163 ? -19.036 5.381 17.330 1.00 89.50 163 ILE A N 1
ATOM 1320 C CA . ILE A 1 163 ? -19.958 4.310 17.723 1.00 89.50 163 ILE A CA 1
ATOM 1321 C C . ILE A 1 163 ? -19.783 3.952 19.207 1.00 89.50 163 ILE A C 1
ATOM 1323 O O . ILE A 1 163 ? -18.713 3.521 19.631 1.00 89.50 163 ILE A O 1
ATOM 1327 N N . LYS A 1 164 ? -20.882 3.987 19.983 1.00 84.25 164 LYS A N 1
ATOM 1328 C CA . LYS A 1 164 ? -20.898 3.569 21.405 1.00 84.25 164 LYS A CA 1
ATOM 1329 C C . LYS A 1 164 ? -20.351 2.149 21.622 1.00 84.25 164 LYS A C 1
ATOM 1331 O O . LYS A 1 164 ? -19.591 1.904 22.551 1.00 84.25 164 LYS A O 1
ATOM 1336 N N . ASN A 1 165 ? -20.736 1.203 20.761 1.00 87.88 165 ASN A N 1
ATOM 1337 C CA . ASN A 1 165 ? -20.219 -0.166 20.780 1.00 87.88 165 ASN A CA 1
ATOM 1338 C C . ASN A 1 165 ? -19.134 -0.361 19.711 1.00 87.88 165 ASN A C 1
ATOM 1340 O O . ASN A 1 165 ? -19.435 -0.685 18.560 1.00 87.88 165 ASN A O 1
ATOM 1344 N N . LYS A 1 166 ? -17.868 -0.248 20.124 1.00 80.81 166 LYS A N 1
ATOM 1345 C CA . LYS A 1 166 ? -16.692 -0.396 19.250 1.00 80.81 166 LYS A CA 1
ATOM 1346 C C . LYS A 1 166 ? -16.638 -1.729 18.496 1.00 80.81 166 LYS A C 1
ATOM 1348 O O . LYS A 1 166 ? -16.066 -1.780 17.413 1.00 80.81 166 LYS A O 1
ATOM 1353 N N . LYS A 1 167 ? -17.274 -2.799 19.000 1.00 85.88 167 LYS A N 1
ATOM 1354 C CA . LYS A 1 167 ? -17.343 -4.084 18.279 1.00 85.88 167 LYS A CA 1
ATOM 1355 C C . LYS A 1 167 ? -18.131 -3.966 16.974 1.00 85.88 167 LYS A C 1
ATOM 1357 O O . LYS A 1 167 ? -17.782 -4.623 16.003 1.00 85.88 167 LYS A O 1
ATOM 1362 N N . LYS A 1 168 ? -19.143 -3.091 16.910 1.00 90.38 168 LYS A N 1
ATOM 1363 C CA . LYS A 1 168 ? -19.914 -2.860 15.678 1.00 90.38 168 LYS A CA 1
ATOM 1364 C C . LYS A 1 168 ? -19.086 -2.179 14.585 1.00 90.38 168 LYS A C 1
ATOM 1366 O O . LYS A 1 168 ? -19.377 -2.390 13.416 1.00 90.38 168 LYS A O 1
ATOM 1371 N N . ALA A 1 169 ? -18.026 -1.442 14.930 1.00 90.25 169 ALA A N 1
ATOM 1372 C CA . ALA A 1 169 ? -17.123 -0.861 13.933 1.00 90.25 169 ALA A CA 1
ATOM 1373 C C . ALA A 1 169 ? -16.395 -1.939 13.103 1.00 90.25 169 ALA A C 1
ATOM 1375 O O . ALA A 1 169 ? -16.012 -1.677 11.968 1.00 90.25 169 ALA A O 1
ATOM 1376 N N . TYR A 1 170 ? -16.270 -3.175 13.611 1.00 92.62 170 TYR A N 1
ATOM 1377 C CA . TYR A 1 170 ? -15.706 -4.286 12.836 1.00 92.62 170 TYR A CA 1
ATOM 1378 C C . TYR A 1 170 ? -16.580 -4.706 11.647 1.00 92.62 170 TYR A C 1
ATOM 1380 O O . TYR A 1 170 ? -16.072 -5.334 10.721 1.00 92.62 170 TYR A O 1
ATOM 1388 N N . LEU A 1 171 ? -17.859 -4.308 11.614 1.00 92.75 171 LEU A N 1
ATOM 1389 C CA . LEU A 1 171 ? -18.732 -4.523 10.457 1.00 92.75 171 LEU A CA 1
ATOM 1390 C C . LEU A 1 171 ? -18.241 -3.784 9.204 1.00 92.75 171 LEU A C 1
ATOM 1392 O O . LEU A 1 171 ? -18.653 -4.138 8.106 1.00 92.75 171 LEU A O 1
ATOM 1396 N N . LEU A 1 172 ? -17.305 -2.835 9.330 1.00 92.81 172 LEU A N 1
ATOM 1397 C CA . LEU A 1 172 ? -16.603 -2.242 8.187 1.00 92.81 172 LEU A CA 1
ATOM 1398 C C . LEU A 1 172 ? -15.859 -3.281 7.330 1.00 92.81 172 LEU A C 1
ATOM 1400 O O . LEU A 1 172 ? -15.617 -3.028 6.153 1.00 92.81 172 LEU A O 1
ATOM 1404 N N . ILE A 1 173 ? -15.541 -4.464 7.869 1.00 93.56 173 ILE A N 1
ATOM 1405 C CA . ILE A 1 173 ? -15.010 -5.578 7.065 1.00 93.56 173 ILE A CA 1
ATOM 1406 C C . ILE A 1 173 ? -16.019 -6.001 5.993 1.00 93.56 173 ILE A C 1
ATOM 1408 O O . ILE A 1 173 ? -15.617 -6.322 4.881 1.00 93.56 173 ILE A O 1
ATOM 1412 N N . LEU A 1 174 ? -17.324 -5.951 6.280 1.00 92.25 174 LEU A N 1
ATOM 1413 C CA . LEU A 1 174 ? -18.356 -6.307 5.303 1.00 92.25 174 LEU A CA 1
ATOM 1414 C C . LEU A 1 174 ? -18.320 -5.379 4.090 1.00 92.25 174 LEU A C 1
ATOM 1416 O O . LEU A 1 174 ? -18.510 -5.850 2.977 1.00 92.25 174 LEU A O 1
ATOM 1420 N N . PHE A 1 175 ? -18.013 -4.092 4.289 1.00 89.75 175 PHE A N 1
ATOM 1421 C CA . PHE A 1 175 ? -17.819 -3.157 3.182 1.00 89.75 175 PHE A CA 1
ATOM 1422 C C . PHE A 1 175 ? -16.656 -3.596 2.288 1.00 89.75 175 PHE A C 1
ATOM 1424 O O . PHE A 1 175 ? -16.805 -3.616 1.070 1.00 89.75 175 PHE A O 1
ATOM 1431 N N . LEU A 1 176 ? -15.527 -4.007 2.874 1.00 91.75 176 LEU A N 1
ATOM 1432 C CA . LEU A 1 176 ? -14.388 -4.523 2.111 1.00 91.75 176 LEU A CA 1
ATOM 1433 C C . LEU A 1 176 ? -14.736 -5.811 1.349 1.00 91.75 176 LEU A C 1
ATOM 1435 O O . LEU A 1 176 ? -14.274 -5.989 0.229 1.00 91.75 176 LEU A O 1
ATOM 1439 N N . LEU A 1 177 ? -15.557 -6.679 1.947 1.00 93.69 177 LEU A N 1
ATOM 1440 C CA . LEU A 1 177 ? -15.973 -7.968 1.386 1.00 93.69 177 LEU A CA 1
ATOM 1441 C C . LEU A 1 177 ? -17.069 -7.871 0.314 1.00 93.69 177 LEU A C 1
ATOM 1443 O O . LEU A 1 177 ? -17.409 -8.889 -0.290 1.00 93.69 177 LEU A O 1
ATOM 1447 N N . LEU A 1 178 ? -17.634 -6.686 0.056 1.00 93.94 178 LEU A N 1
ATOM 1448 C CA . LEU A 1 178 ? -18.576 -6.519 -1.050 1.00 93.94 178 LEU A CA 1
ATOM 1449 C C . LEU A 1 178 ? -17.891 -6.905 -2.374 1.00 93.94 178 LEU A C 1
ATOM 1451 O O . LEU A 1 178 ? -16.766 -6.457 -2.606 1.00 93.94 178 LEU A O 1
ATOM 1455 N N . PRO A 1 179 ? -18.552 -7.664 -3.273 1.00 91.31 179 PRO A N 1
ATOM 1456 C CA . PRO A 1 179 ? -17.919 -8.180 -4.490 1.00 91.31 179 PRO A CA 1
ATOM 1457 C C . PRO A 1 179 ? -17.218 -7.109 -5.331 1.00 91.31 179 PRO A C 1
ATOM 1459 O O . PRO A 1 179 ? -16.098 -7.319 -5.786 1.00 91.31 179 PRO A O 1
ATOM 1462 N N . ALA A 1 180 ? -17.838 -5.934 -5.477 1.00 90.62 180 ALA A N 1
ATOM 1463 C CA . ALA A 1 180 ? -17.240 -4.811 -6.190 1.00 90.62 180 ALA A CA 1
ATOM 1464 C C . ALA A 1 180 ? -15.953 -4.321 -5.508 1.00 90.62 180 ALA A C 1
ATOM 1466 O O . ALA A 1 180 ? -14.934 -4.148 -6.168 1.00 90.62 180 ALA A O 1
ATOM 1467 N N . ASN A 1 181 ? -15.970 -4.136 -4.187 1.00 92.06 181 ASN A N 1
ATOM 1468 C CA . ASN A 1 181 ? -14.804 -3.649 -3.454 1.00 92.06 181 ASN A CA 1
ATOM 1469 C C . ASN A 1 181 ? -13.669 -4.672 -3.460 1.00 92.06 181 ASN A C 1
ATOM 1471 O O . ASN A 1 181 ? -12.535 -4.284 -3.716 1.00 92.06 181 ASN A O 1
ATOM 1475 N N . LEU A 1 182 ? -13.965 -5.964 -3.284 1.00 92.06 182 LEU A N 1
ATOM 1476 C CA . LEU A 1 182 ? -12.970 -7.027 -3.447 1.00 92.06 182 LEU A CA 1
ATOM 1477 C C . LEU A 1 182 ? -12.356 -7.004 -4.847 1.00 92.06 182 LEU A C 1
ATOM 1479 O O . LEU A 1 182 ? -11.134 -6.979 -4.972 1.00 92.06 182 LEU A O 1
ATOM 1483 N N . TYR A 1 183 ? -13.190 -6.952 -5.888 1.00 92.31 183 TYR A N 1
ATOM 1484 C CA . TYR A 1 183 ? -12.735 -6.906 -7.275 1.00 92.31 183 TYR A CA 1
ATOM 1485 C C . TYR A 1 183 ? -11.766 -5.739 -7.512 1.00 92.31 183 TYR A C 1
ATOM 1487 O O . TYR A 1 183 ? -10.638 -5.942 -7.961 1.00 92.31 183 TYR A O 1
ATOM 1495 N N . TRP A 1 184 ? -12.163 -4.519 -7.138 1.00 91.62 184 TRP A N 1
ATOM 1496 C CA . TRP A 1 184 ? -11.323 -3.336 -7.327 1.00 91.62 184 TRP A CA 1
ATOM 1497 C C . TRP A 1 184 ? -10.089 -3.343 -6.418 1.00 91.62 184 TRP A C 1
ATOM 1499 O O . TRP A 1 184 ? -9.020 -2.938 -6.858 1.00 91.62 184 TRP A O 1
ATOM 1509 N N . SER A 1 185 ? -10.177 -3.834 -5.179 1.00 92.38 185 SER A N 1
ATOM 1510 C CA . SER A 1 185 ? -9.020 -3.930 -4.277 1.00 92.38 185 SER A CA 1
ATOM 1511 C C . SER A 1 185 ? -7.948 -4.900 -4.776 1.00 92.38 185 SER A C 1
ATOM 1513 O O . SER A 1 185 ? -6.763 -4.656 -4.539 1.00 92.38 185 SER A O 1
ATOM 1515 N N . LEU A 1 186 ? -8.349 -5.970 -5.466 1.00 92.50 186 LEU A N 1
ATOM 1516 C CA . LEU A 1 186 ? -7.446 -6.972 -6.042 1.00 92.50 186 LEU A CA 1
ATOM 1517 C C . LEU A 1 186 ? -6.925 -6.582 -7.428 1.00 92.50 186 LEU A C 1
ATOM 1519 O O . LEU A 1 186 ? -5.946 -7.163 -7.894 1.00 92.50 186 LEU A O 1
ATOM 1523 N N . MET A 1 187 ? -7.559 -5.605 -8.073 1.00 91.19 187 MET A N 1
ATOM 1524 C CA . MET A 1 187 ? -7.170 -5.081 -9.373 1.00 91.19 187 MET A CA 1
ATOM 1525 C C . MET A 1 187 ? -6.316 -3.819 -9.201 1.00 91.19 187 MET A C 1
ATOM 1527 O O . MET A 1 187 ? -6.804 -2.803 -8.711 1.00 91.19 187 MET A O 1
ATOM 1531 N N . ALA A 1 188 ? -5.043 -3.861 -9.601 1.00 85.38 188 ALA A N 1
ATOM 1532 C CA . ALA A 1 188 ? -4.125 -2.726 -9.479 1.00 85.38 188 ALA A CA 1
ATOM 1533 C C . ALA A 1 188 ? -4.518 -1.568 -10.418 1.00 85.38 188 ALA A C 1
ATOM 1535 O O . ALA A 1 188 ? -3.998 -1.449 -11.525 1.00 85.38 188 ALA A O 1
ATOM 1536 N N . TYR A 1 189 ? -5.460 -0.722 -9.994 1.00 85.12 189 TYR A N 1
ATOM 1537 C CA . TYR A 1 189 ? -6.006 0.354 -10.817 1.00 85.12 189 TYR A CA 1
ATOM 1538 C C . TYR A 1 189 ? -6.498 1.542 -9.984 1.00 85.12 189 TYR A C 1
ATOM 1540 O O . TYR A 1 189 ? -6.895 1.417 -8.823 1.00 85.12 189 TYR A O 1
ATOM 1548 N N . ARG A 1 190 ? -6.522 2.721 -10.614 1.00 83.88 190 ARG A N 1
ATOM 1549 C CA . ARG A 1 190 ? -6.843 4.010 -9.973 1.00 83.88 190 ARG A CA 1
ATOM 1550 C C . ARG A 1 190 ? -8.199 4.045 -9.259 1.00 83.88 190 ARG A C 1
ATOM 1552 O O . ARG A 1 190 ? -8.333 4.744 -8.258 1.00 83.88 190 ARG A O 1
ATOM 1559 N N . THR A 1 191 ? -9.183 3.281 -9.737 1.00 85.75 191 THR A N 1
ATOM 1560 C CA . THR A 1 191 ? -10.546 3.242 -9.179 1.00 85.75 191 THR A CA 1
ATOM 1561 C C . THR A 1 191 ? -10.547 2.877 -7.697 1.00 85.75 191 THR A C 1
ATOM 1563 O O . THR A 1 191 ? -11.231 3.527 -6.908 1.00 85.75 191 THR A O 1
ATOM 1566 N N . ALA A 1 192 ? -9.741 1.886 -7.300 1.00 86.00 192 ALA A N 1
ATOM 1567 C CA . ALA A 1 192 ? -9.650 1.467 -5.907 1.00 86.00 192 ALA A CA 1
ATOM 1568 C C . ALA A 1 192 ? -9.057 2.582 -5.041 1.00 86.00 192 ALA A C 1
ATOM 1570 O O . ALA A 1 192 ? -9.657 2.975 -4.042 1.00 86.00 192 ALA A O 1
ATOM 1571 N N . PHE A 1 193 ? -7.922 3.153 -5.459 1.00 85.88 193 PHE A N 1
ATOM 1572 C CA . PHE A 1 193 ? -7.299 4.256 -4.731 1.00 85.88 193 PHE A CA 1
ATOM 1573 C C . PHE A 1 193 ? -8.258 5.425 -4.538 1.00 85.88 193 PHE A C 1
ATOM 1575 O O . PHE A 1 193 ? -8.437 5.872 -3.406 1.00 85.88 193 PHE A O 1
ATOM 1582 N N . PHE A 1 194 ? -8.911 5.891 -5.602 1.00 87.00 194 PHE A N 1
ATOM 1583 C CA . PHE A 1 194 ? -9.842 7.010 -5.495 1.00 87.00 194 PHE A CA 1
ATOM 1584 C C . PHE A 1 194 ? -11.024 6.693 -4.584 1.00 87.00 194 PHE A C 1
ATOM 1586 O O . PHE A 1 194 ? -11.344 7.521 -3.739 1.00 87.00 194 PHE A O 1
ATOM 1593 N N . GLY A 1 195 ? -11.609 5.497 -4.670 1.00 89.88 195 GLY A N 1
ATOM 1594 C CA . GLY A 1 195 ? -12.714 5.104 -3.793 1.00 89.88 195 GLY A CA 1
ATOM 1595 C C . GLY A 1 195 ? -12.337 5.144 -2.308 1.00 89.88 195 GLY A C 1
ATOM 1596 O O . GLY A 1 195 ? -12.998 5.819 -1.515 1.00 89.88 195 GLY A O 1
ATOM 1597 N N . PHE A 1 196 ? -11.246 4.472 -1.927 1.00 92.75 196 PHE A N 1
ATOM 1598 C CA . PHE A 1 196 ? -10.824 4.402 -0.523 1.00 92.75 196 PHE A CA 1
ATOM 1599 C C . PHE A 1 196 ? -10.302 5.745 0.007 1.00 92.75 196 PHE A C 1
ATOM 1601 O O . PHE A 1 196 ? -10.661 6.138 1.119 1.00 92.75 196 PHE A O 1
ATOM 1608 N N . PHE A 1 197 ? -9.489 6.474 -0.768 1.00 92.94 197 PHE A N 1
ATOM 1609 C CA . PHE A 1 197 ? -8.973 7.776 -0.334 1.00 92.94 197 PHE A CA 1
ATOM 1610 C C . PHE A 1 197 ? -10.062 8.841 -0.259 1.00 92.94 197 PHE A C 1
ATOM 1612 O O . PHE A 1 197 ? -10.050 9.630 0.682 1.00 92.94 197 PHE A O 1
ATOM 1619 N N . TYR A 1 198 ? -11.013 8.853 -1.196 1.00 92.12 198 TYR A N 1
ATOM 1620 C CA . TYR A 1 198 ? -12.141 9.779 -1.134 1.00 92.12 198 TYR A CA 1
ATOM 1621 C C . TYR A 1 198 ? -13.020 9.488 0.084 1.00 92.12 198 TYR A C 1
ATOM 1623 O O . TYR A 1 198 ? -13.340 10.404 0.839 1.00 92.12 198 TYR A O 1
ATOM 1631 N N . GLY A 1 199 ? -13.327 8.211 0.345 1.00 90.94 199 GLY A N 1
ATOM 1632 C CA . GLY A 1 199 ? -14.056 7.808 1.549 1.00 90.94 199 GLY A CA 1
ATOM 1633 C C . GLY A 1 199 ? -13.357 8.252 2.838 1.00 90.94 199 GLY A C 1
ATOM 1634 O O . GLY A 1 199 ? -13.999 8.806 3.728 1.00 90.94 199 GLY A O 1
ATOM 1635 N N . LEU A 1 200 ? -12.034 8.085 2.921 1.00 94.50 200 LEU A N 1
ATOM 1636 C CA . LEU A 1 200 ? -11.255 8.589 4.052 1.00 94.50 200 LEU A CA 1
ATOM 1637 C C . LEU A 1 200 ? -11.297 10.121 4.150 1.00 94.50 200 LEU A C 1
ATOM 1639 O O . LEU A 1 200 ? -11.506 10.642 5.239 1.00 94.50 200 LEU A O 1
ATOM 1643 N N . ALA A 1 201 ? -11.115 10.837 3.040 1.00 93.75 201 ALA A N 1
ATOM 1644 C CA . ALA A 1 201 ? -11.108 12.299 3.025 1.00 93.75 201 ALA A CA 1
ATOM 1645 C C . ALA A 1 201 ? -12.440 12.888 3.511 1.00 93.75 201 ALA A C 1
ATOM 1647 O O . ALA A 1 201 ? -12.437 13.818 4.313 1.00 93.75 201 ALA A O 1
ATOM 1648 N N . VAL A 1 202 ? -13.569 12.311 3.088 1.00 94.12 202 VAL A N 1
ATOM 1649 C CA . VAL A 1 202 ? -14.903 12.702 3.569 1.00 94.12 202 VAL A CA 1
ATOM 1650 C C . VAL A 1 202 ? -15.023 12.491 5.079 1.00 94.12 202 VAL A C 1
ATOM 1652 O O . VAL A 1 202 ? -15.498 13.375 5.786 1.00 94.12 202 VAL A O 1
ATOM 1655 N N . LEU A 1 203 ? -14.564 11.349 5.596 1.00 93.38 203 LEU A N 1
ATOM 1656 C CA . LEU A 1 203 ? -14.631 11.063 7.032 1.00 93.38 203 LEU A CA 1
ATOM 1657 C C . LEU A 1 203 ? -13.720 11.972 7.862 1.00 93.38 203 LEU A C 1
ATOM 1659 O O . LEU A 1 203 ? -14.117 12.385 8.946 1.00 93.38 203 LEU A O 1
ATOM 1663 N N . GLU A 1 204 ? -12.527 12.299 7.366 1.00 92.06 204 GLU A N 1
ATOM 1664 C CA . GLU A 1 204 ? -11.638 13.270 8.017 1.00 92.06 204 GLU A CA 1
ATOM 1665 C C . GLU A 1 204 ? -12.254 14.671 8.005 1.00 92.06 204 GLU A C 1
ATOM 1667 O O . GLU A 1 204 ? -12.200 15.351 9.021 1.00 92.06 204 GLU A O 1
ATOM 1672 N N . PHE A 1 205 ? -12.890 15.080 6.901 1.00 91.75 205 PHE A N 1
ATOM 1673 C CA . PHE A 1 205 ? -13.576 16.370 6.811 1.00 91.75 205 PHE A CA 1
ATOM 1674 C C . PHE A 1 205 ? -14.738 16.484 7.804 1.00 91.75 205 PHE A C 1
ATOM 1676 O O . PHE A 1 205 ? -14.893 17.518 8.438 1.00 91.75 205 PHE A O 1
ATOM 1683 N N . ILE A 1 206 ? -15.527 15.419 7.975 1.00 91.00 206 ILE A N 1
ATOM 1684 C CA . ILE A 1 206 ? -16.626 15.375 8.955 1.00 91.00 206 ILE A CA 1
ATOM 1685 C C . ILE A 1 206 ? -16.101 15.387 10.402 1.00 91.00 206 ILE A C 1
ATOM 1687 O O . ILE A 1 206 ? -16.814 15.796 11.313 1.00 91.00 206 ILE A O 1
ATOM 1691 N N . ASN A 1 207 ? -14.882 14.893 10.631 1.00 82.88 207 ASN A N 1
ATOM 1692 C CA . ASN A 1 207 ? -14.291 14.772 11.963 1.00 82.88 207 ASN A CA 1
ATOM 1693 C C . ASN A 1 207 ? -13.481 16.010 12.406 1.00 82.88 207 ASN A C 1
ATOM 1695 O O . ASN A 1 207 ? -12.984 16.014 13.535 1.00 82.88 207 ASN A O 1
ATOM 1699 N N . LEU A 1 208 ? -13.297 16.999 11.524 1.00 73.44 208 LEU A N 1
ATOM 1700 C CA . LEU A 1 208 ? -12.700 18.309 11.820 1.00 73.44 208 LEU A CA 1
ATOM 1701 C C . LEU A 1 208 ? -13.737 19.251 12.439 1.00 73.44 208 LEU A C 1
ATOM 1703 O O . LEU A 1 208 ? -13.337 19.987 13.368 1.00 73.44 208 LEU A O 1
#

pLDDT: mean 89.59, std 9.12, range [41.59, 98.12]

Secondary structure (DSSP, 8-state):
-HHHHHHHS-HHHHHHHHHHHHHHHHHHHHH-TTTTTTHHHHHHHHHHHHHHHHHHHHHHHHHHHHHHH-HHHHHHHHHHHHHHHHHHHHHHHTTT-B--HHHHHHHHHHHTT---STT-HHHHHHHHHHHHHS-STTHHHHHHHHHHHHHHHHHHHHHHHH-SSGGGGGGHHHHHHSHHHHHHHHB-SHHHHHHHHHHHHHHHHHT-

Sequence (208 aa):
MYKMLKERINIKILCLSIVFAMISFFTDNIIFDKIQIQRQHYLTLKLIYVILIVCIGQLICKLVYAIKRSESVRTAVKFAGICFGILMVFLFLTYPGIWLWDNMEMLSMASTMKLSGWHGYYMQCFFVFALMAIPFPVGVNICQIIIIASVMGRIFYIVSGWIKNKKKAYLLILFLLLPANLYWSLMAYRTAFFGFFYGLAVLEFINL

Radius of gyration: 18.46 Å; chains: 1; bounding box: 42×41×46 Å

Foldseek 3Di:
DVVVCPVLADVVLLVVLVVLLVVLVVLLVVQAVCCPVPVVLVVVLSVVLSVVSSVVSSVVVVLVVCCVVDPLSVVLVVQLVVQLVVLVVVCVVQPVFDDDPVLVVLSVCLSNPHQDPVQPRVLSSLSVSQCSNPVDSSSLLSVLSNVLSNLLSLVLSLVCVVDPDSVVSSCVVVVCVDPVNSNVSRYSGPVNVCVSVVVSVVSVVVVD

Organism: NCBI:txid166486